Protein AF-A0A0V0UJ24-F1 (afdb_monomer_lite)

Secondary structure (DSSP, 8-state):
-HHHHHHHHHHHHHHHSEE-HHHH-TTTEEEEESSSSEEEEEEETTHHHH-TTS---SS--SHHHHHHHHHHHHSTT-EE--TTSGGGTTTGGG---TTSEEEEE-SEEEEEEEEEEEEEEEETTTTEEEEEEEEEEEEEEEETTTTEEEEEEEEEEEE----TT------EEE--GGGTT--HHHHHHHHHHT-S-EE-EEEEETT-S-EEE-S--EE--TTT-SEEEEEEEPEEPPEEEEEEEEEEPTT-SSEEEEEEEEEE---TTTSPPPPPP---SBPSSPPPP--

pLDDT: mean 77.34, std 15.71, range [33.59, 94.88]

Radius of gyration: 27.15 Å; chains: 1; bounding box: 58×48×97 Å

Structure (mmCIF, N/CA/C/O backbone):
data_AF-A0A0V0UJ24-F1
#
_entry.id   AF-A0A0V0UJ24-F1
#
loop_
_atom_site.group_PDB
_atom_site.id
_atom_site.type_symbol
_atom_site.label_atom_id
_atom_site.label_alt_id
_atom_site.label_comp_id
_atom_site.label_asym_id
_atom_site.label_entity_id
_atom_site.label_seq_id
_atom_site.pdbx_PDB_ins_code
_atom_site.Cartn_x
_atom_site.Cartn_y
_atom_site.Cartn_z
_atom_site.occupancy
_atom_site.B_iso_or_equiv
_atom_site.auth_seq_id
_atom_site.auth_comp_id
_atom_site.auth_asym_id
_atom_site.auth_atom_id
_atom_site.pdbx_PDB_model_num
ATOM 1 N N . LEU A 1 1 ? -21.539 -31.420 9.882 1.00 51.09 1 LEU A N 1
ATOM 2 C CA . LEU A 1 1 ? -22.168 -30.095 10.102 1.00 51.09 1 LEU A CA 1
ATOM 3 C C . LEU A 1 1 ? -21.564 -29.330 11.288 1.00 51.09 1 LEU A C 1
ATOM 5 O O . LEU A 1 1 ? -21.163 -28.194 11.083 1.00 51.09 1 LEU A O 1
ATOM 9 N N . LEU A 1 2 ? -21.431 -29.932 12.483 1.00 42.59 2 LEU A N 1
ATOM 10 C CA . LEU A 1 2 ? -20.877 -29.256 13.676 1.00 42.59 2 LEU A CA 1
ATOM 11 C C . LEU A 1 2 ? -19.454 -28.691 13.492 1.00 42.59 2 LEU A C 1
ATOM 13 O O . LEU A 1 2 ? -19.193 -27.564 13.894 1.00 42.59 2 LEU A O 1
ATOM 17 N N . ILE A 1 3 ? -18.552 -29.436 12.842 1.00 49.34 3 ILE A N 1
ATOM 18 C CA . ILE A 1 3 ? -17.162 -28.994 12.610 1.00 49.34 3 ILE A CA 1
ATOM 19 C C . ILE A 1 3 ? -17.113 -27.762 11.688 1.00 49.34 3 ILE A C 1
ATOM 21 O O . ILE A 1 3 ? -16.362 -26.828 11.942 1.00 49.34 3 ILE A O 1
ATOM 25 N N . PHE A 1 4 ? -17.973 -27.708 10.666 1.00 38.53 4 PHE A N 1
ATOM 26 C CA . PHE A 1 4 ? -18.075 -26.545 9.778 1.00 38.53 4 PHE A CA 1
ATOM 27 C C . PHE A 1 4 ? -18.613 -25.308 10.515 1.00 38.53 4 PHE A C 1
ATOM 29 O O . PHE A 1 4 ? -18.055 -24.226 10.366 1.00 38.53 4 PHE A O 1
ATOM 36 N N . LEU A 1 5 ? -19.640 -25.462 11.358 1.00 38.66 5 LEU A N 1
ATOM 37 C CA . LEU A 1 5 ? -20.187 -24.371 12.180 1.00 38.66 5 LEU A CA 1
ATOM 38 C C . LEU A 1 5 ? -19.167 -23.824 13.196 1.00 38.66 5 LEU A C 1
ATOM 40 O O . LEU A 1 5 ? -19.086 -22.611 13.387 1.00 38.66 5 LEU A O 1
ATOM 44 N N . LEU A 1 6 ? -18.351 -24.696 13.797 1.00 38.34 6 LEU A N 1
ATOM 45 C CA . LEU A 1 6 ? -17.261 -24.303 14.697 1.00 38.34 6 LEU A CA 1
ATOM 46 C C . LEU A 1 6 ? -16.172 -23.507 13.961 1.00 38.34 6 LEU A C 1
ATOM 48 O O . LEU A 1 6 ? -15.782 -22.439 14.429 1.00 38.34 6 LEU A O 1
ATOM 52 N N . CYS A 1 7 ? -15.735 -23.952 12.778 1.00 40.41 7 CYS A N 1
ATOM 53 C CA . CYS A 1 7 ? -14.748 -23.213 11.982 1.00 40.41 7 CYS A CA 1
ATOM 54 C C . CYS A 1 7 ? -15.261 -21.834 11.528 1.00 40.41 7 CYS A C 1
ATOM 56 O O . CYS A 1 7 ? -14.509 -20.861 11.580 1.00 40.41 7 CYS A O 1
ATOM 58 N N . PHE A 1 8 ? -16.538 -21.726 11.144 1.00 37.19 8 PHE A N 1
ATOM 59 C CA . PHE A 1 8 ? -17.148 -20.450 10.752 1.00 37.19 8 PHE A CA 1
ATOM 60 C C . PHE A 1 8 ? -17.238 -19.459 11.920 1.00 37.19 8 PHE A C 1
ATOM 62 O O . PHE A 1 8 ? -16.925 -18.282 11.739 1.00 37.19 8 PHE A O 1
ATOM 69 N N . ASN A 1 9 ? -17.620 -19.911 13.118 1.00 33.59 9 ASN A N 1
ATOM 70 C CA . ASN A 1 9 ? -17.701 -19.041 14.295 1.00 33.59 9 ASN A CA 1
ATOM 71 C C . ASN A 1 9 ? -16.319 -18.576 14.775 1.00 33.59 9 ASN A C 1
ATOM 73 O O . ASN A 1 9 ? -16.159 -17.399 15.093 1.00 33.59 9 ASN A O 1
ATOM 77 N N . VAL A 1 10 ? -15.303 -19.447 14.737 1.00 40.09 10 VAL A N 1
ATOM 78 C CA . VAL A 1 10 ? -13.917 -19.065 15.057 1.00 40.09 10 VAL A CA 1
ATOM 79 C C . VAL A 1 10 ? -13.378 -18.054 14.042 1.00 40.09 10 VAL A C 1
ATOM 81 O O . VAL A 1 10 ? -12.790 -17.054 14.443 1.00 40.09 10 VAL A O 1
ATOM 84 N N . GLN A 1 11 ? -13.634 -18.237 12.740 1.00 40.44 11 GLN A N 1
ATOM 85 C CA . GLN A 1 11 ? -13.237 -17.265 11.712 1.00 40.44 11 GLN A CA 1
ATOM 86 C C . GLN A 1 11 ? -13.952 -15.917 11.862 1.00 40.44 11 GLN A C 1
ATOM 88 O O . GLN A 1 11 ? -13.326 -14.876 11.666 1.00 40.44 11 GLN A O 1
ATOM 93 N N . LYS A 1 12 ? -15.235 -15.906 12.243 1.00 39.00 12 LYS A N 1
ATOM 94 C CA . LYS A 1 12 ? -15.995 -14.666 12.463 1.00 39.00 12 LYS A CA 1
ATOM 95 C C . LYS A 1 12 ? -15.511 -13.916 13.708 1.00 39.00 12 LYS A C 1
ATOM 97 O O . LYS A 1 12 ? -15.330 -12.702 13.641 1.00 39.00 12 LYS A O 1
ATOM 102 N N . ALA A 1 13 ? -15.219 -14.636 14.794 1.00 47.41 13 ALA A N 1
ATOM 103 C CA . ALA A 1 13 ? -14.639 -14.078 16.015 1.00 47.41 13 ALA A CA 1
ATOM 104 C C . ALA A 1 13 ? -13.223 -13.516 15.779 1.00 47.41 13 ALA A C 1
ATOM 106 O O . ALA A 1 13 ? -12.946 -12.383 16.170 1.00 47.41 13 ALA A O 1
ATOM 107 N N . LEU A 1 14 ? -12.363 -14.233 15.040 1.00 48.38 14 LEU A N 1
ATOM 108 C CA . LEU A 1 14 ? -11.042 -13.733 14.622 1.00 48.38 14 LEU A CA 1
ATOM 109 C C . LEU A 1 14 ? -11.147 -12.528 13.674 1.00 48.38 14 LEU A C 1
ATOM 111 O O . LEU A 1 14 ? -10.342 -11.605 13.742 1.00 48.38 14 LEU A O 1
ATOM 115 N N . SER A 1 15 ? -12.154 -12.495 12.797 1.00 52.56 15 SER A N 1
ATOM 116 C CA . SER A 1 15 ? -12.376 -11.346 11.913 1.00 52.56 15 SER A CA 1
ATOM 117 C C . SER A 1 15 ? -12.838 -10.090 12.664 1.00 52.56 15 SER A C 1
ATOM 119 O O . SER A 1 15 ? -12.695 -8.985 12.147 1.00 52.56 15 SER A O 1
ATOM 121 N N . ASN A 1 16 ? -13.331 -10.214 13.894 1.00 65.38 16 ASN A N 1
ATOM 122 C CA . ASN A 1 16 ? -13.716 -9.061 14.707 1.00 65.38 16 ASN A CA 1
ATOM 123 C C . ASN A 1 16 ? -12.616 -8.609 15.677 1.00 65.38 16 ASN A C 1
ATOM 125 O O . ASN A 1 16 ? -12.714 -7.506 16.209 1.00 65.38 16 ASN A O 1
ATOM 129 N N . SER A 1 17 ? -11.555 -9.396 15.882 1.00 82.69 17 SER A N 1
ATOM 130 C CA . SER A 1 17 ? -10.504 -9.069 16.856 1.00 82.69 17 SER A CA 1
ATOM 131 C C . SER A 1 17 ? -9.437 -8.105 16.336 1.00 82.69 17 SER A C 1
ATOM 133 O O . SER A 1 17 ? -8.669 -7.573 17.137 1.00 82.69 17 SER A O 1
ATOM 135 N N . THR A 1 18 ? -9.384 -7.848 15.025 1.00 90.00 18 THR A N 1
ATOM 136 C CA . THR A 1 18 ? -8.450 -6.880 14.427 1.00 90.00 18 THR A CA 1
ATOM 137 C C . THR A 1 18 ? -9.117 -5.935 13.420 1.00 90.00 18 THR A C 1
ATOM 139 O O . THR A 1 18 ? -10.265 -6.134 13.016 1.00 90.00 18 THR A O 1
ATOM 142 N N . SER A 1 19 ? -8.421 -4.885 13.012 1.00 91.69 19 SER A N 1
ATOM 143 C CA . SER A 1 19 ? -8.846 -3.924 11.994 1.00 91.69 19 SER A CA 1
ATOM 144 C C . SER A 1 19 ? -7.675 -3.512 11.106 1.00 91.69 19 SER A C 1
ATOM 146 O O . SER A 1 19 ? -6.498 -3.682 11.444 1.00 91.69 19 SER A O 1
ATOM 148 N N . CYS A 1 20 ? -8.012 -2.955 9.949 1.00 92.50 20 CYS A N 1
ATOM 149 C CA . CYS A 1 20 ? -7.088 -2.295 9.044 1.00 92.50 20 CYS A CA 1
ATOM 150 C C . CYS A 1 20 ? -7.315 -0.779 9.027 1.00 92.50 20 CYS A C 1
ATOM 152 O O . CYS A 1 20 ? -8.419 -0.319 9.318 1.00 92.50 20 CYS A O 1
ATOM 154 N N . PRO A 1 21 ? -6.320 0.020 8.595 1.00 93.81 21 PRO A N 1
ATOM 155 C CA . PRO A 1 21 ? -6.469 1.473 8.496 1.00 93.81 21 PRO A CA 1
ATOM 156 C C . PRO A 1 21 ? -7.700 1.933 7.699 1.00 93.81 21 PRO A C 1
ATOM 158 O O . PRO A 1 21 ? -8.358 2.898 8.084 1.00 93.81 21 PRO A O 1
ATOM 161 N N . ALA A 1 22 ? -8.045 1.217 6.623 1.00 90.50 22 ALA A N 1
ATOM 162 C CA . ALA A 1 22 ? -9.224 1.498 5.803 1.00 90.50 22 ALA A CA 1
ATOM 163 C C . ALA A 1 22 ? -10.564 1.203 6.508 1.00 90.50 22 ALA A C 1
ATOM 165 O O . ALA A 1 22 ? -11.571 1.794 6.134 1.00 90.50 22 ALA A O 1
ATOM 166 N N . ASP A 1 23 ? -10.589 0.343 7.534 1.00 89.19 23 ASP A N 1
ATOM 167 C CA . ASP A 1 23 ? -11.806 0.075 8.317 1.00 89.19 23 ASP A CA 1
ATOM 168 C C . ASP A 1 23 ? -12.131 1.230 9.276 1.00 89.19 23 ASP A C 1
ATOM 170 O O . ASP A 1 23 ? -13.290 1.432 9.634 1.00 89.19 23 ASP A O 1
ATOM 174 N N . THR A 1 24 ? -11.099 1.957 9.711 1.00 88.81 24 THR A N 1
ATOM 175 C CA . THR A 1 24 ? -11.197 3.039 10.703 1.00 88.81 24 THR A CA 1
ATOM 176 C C . THR A 1 24 ? -11.309 4.406 10.037 1.00 88.81 24 THR A C 1
ATOM 178 O O . THR A 1 24 ? -12.056 5.257 10.508 1.00 88.81 24 THR A O 1
ATOM 181 N N . TYR A 1 25 ? -10.626 4.604 8.906 1.00 89.38 25 TYR A N 1
ATOM 182 C CA . TYR A 1 25 ? -10.686 5.840 8.121 1.00 89.38 25 TYR A CA 1
ATOM 183 C C . TYR A 1 25 ? -10.996 5.545 6.644 1.00 89.38 25 TYR A C 1
ATOM 185 O O . TYR A 1 25 ? -10.131 5.745 5.781 1.00 89.38 25 TYR A O 1
ATOM 193 N N . PRO A 1 26 ? -12.220 5.080 6.331 1.00 85.94 26 PRO A N 1
ATOM 194 C CA . PRO A 1 26 ? -12.607 4.685 4.975 1.00 85.94 26 PRO A CA 1
ATOM 195 C C . PRO A 1 26 ? -12.592 5.846 3.975 1.00 85.94 26 PRO A C 1
ATOM 197 O O . PRO A 1 26 ? -12.441 5.611 2.779 1.00 85.94 26 PRO A O 1
ATOM 200 N N . ASP A 1 27 ? -12.694 7.093 4.441 1.00 85.00 27 ASP A N 1
ATOM 201 C CA . ASP A 1 27 ? -12.617 8.277 3.579 1.00 85.00 27 ASP A CA 1
ATOM 202 C C . ASP A 1 27 ? -11.174 8.603 3.170 1.00 85.00 27 ASP A C 1
ATOM 204 O O . ASP A 1 27 ? -10.931 9.021 2.035 1.00 85.00 27 ASP A O 1
ATOM 208 N N . ALA A 1 28 ? -10.208 8.361 4.064 1.00 86.19 28 ALA A N 1
ATOM 209 C CA . ALA A 1 28 ? -8.795 8.684 3.859 1.00 86.19 28 ALA A CA 1
ATOM 210 C C . ALA A 1 28 ? -8.015 7.562 3.160 1.00 86.19 28 ALA A C 1
ATOM 212 O O . ALA A 1 28 ? -7.090 7.830 2.390 1.00 86.19 28 ALA A O 1
ATOM 213 N N . TYR A 1 29 ? -8.385 6.308 3.423 1.00 90.81 29 TYR A N 1
ATOM 214 C CA . TYR A 1 29 ? -7.693 5.134 2.908 1.00 90.81 29 TYR A CA 1
ATOM 215 C C . TYR A 1 29 ? -8.638 4.214 2.141 1.00 90.81 29 TYR A C 1
ATOM 217 O O . TYR A 1 29 ? -9.827 4.118 2.436 1.00 90.81 29 TYR A O 1
ATOM 225 N N . ARG A 1 30 ? -8.090 3.488 1.165 1.00 90.19 30 ARG A N 1
ATOM 226 C CA . ARG A 1 30 ? -8.759 2.332 0.547 1.00 90.19 30 ARG A CA 1
ATOM 227 C C . ARG A 1 30 ? -7.985 1.059 0.876 1.00 90.19 30 ARG A C 1
ATOM 229 O O . ARG A 1 30 ? -6.842 1.118 1.322 1.00 90.19 30 ARG A O 1
ATOM 236 N N . GLY A 1 31 ? -8.585 -0.097 0.616 1.00 88.19 31 GLY A N 1
ATOM 237 C CA . GLY A 1 31 ? -7.964 -1.403 0.844 1.00 88.19 31 GLY A CA 1
ATOM 238 C C . GLY A 1 31 ? -8.673 -2.174 1.948 1.00 88.19 31 GLY A C 1
ATOM 239 O O . GLY A 1 31 ? -9.894 -2.113 2.047 1.00 88.19 31 GLY A O 1
ATOM 240 N N . GLY A 1 32 ? -7.922 -2.927 2.743 1.00 87.12 32 GLY A N 1
ATOM 241 C CA . GLY A 1 32 ? -8.476 -3.765 3.803 1.00 87.12 32 GLY A CA 1
ATOM 242 C C . GLY A 1 32 ? -7.574 -4.944 4.140 1.00 87.12 32 GLY A C 1
ATOM 243 O O . GLY A 1 32 ? -6.380 -4.953 3.825 1.00 87.12 32 GLY A O 1
ATOM 244 N N . ARG A 1 33 ? -8.155 -5.984 4.739 1.00 86.25 33 ARG A N 1
ATOM 245 C CA . ARG A 1 33 ? -7.407 -7.188 5.115 1.00 86.25 33 ARG A CA 1
ATOM 246 C C . ARG A 1 33 ? -6.859 -7.944 3.916 1.00 86.25 33 ARG A C 1
ATOM 248 O O . ARG A 1 33 ? -7.538 -8.159 2.918 1.00 86.25 33 ARG A O 1
ATOM 255 N N . ARG A 1 34 ? -5.603 -8.351 4.037 1.00 81.31 34 ARG A N 1
ATOM 256 C CA . ARG A 1 34 ? -4.914 -9.270 3.130 1.00 81.31 34 ARG A CA 1
ATOM 257 C C . ARG A 1 34 ? -5.017 -10.704 3.646 1.00 81.31 34 ARG A C 1
ATOM 259 O O . ARG A 1 34 ? -5.261 -11.622 2.871 1.00 81.31 34 ARG A O 1
ATOM 266 N N . ASP A 1 35 ? -4.836 -10.861 4.950 1.00 82.44 35 ASP A N 1
ATOM 267 C CA . ASP A 1 35 ? -5.035 -12.087 5.714 1.00 82.44 35 ASP A CA 1
ATOM 268 C C . ASP A 1 35 ? -5.432 -11.712 7.155 1.00 82.44 35 ASP A C 1
ATOM 270 O O . ASP A 1 35 ? -5.799 -10.565 7.418 1.00 82.44 35 ASP A O 1
ATOM 274 N N . VAL A 1 36 ? -5.412 -12.677 8.079 1.00 80.31 36 VAL A N 1
ATOM 275 C CA . VAL A 1 36 ? -5.806 -12.463 9.484 1.00 80.31 36 VAL A CA 1
ATOM 276 C C . VAL A 1 36 ? -4.948 -11.391 10.167 1.00 80.31 36 VAL A C 1
ATOM 278 O O . VAL A 1 36 ? -5.468 -10.635 10.985 1.00 80.31 36 VAL A O 1
ATOM 281 N N . ASN A 1 37 ? -3.665 -11.304 9.804 1.00 87.62 37 ASN A N 1
ATOM 282 C CA . ASN A 1 37 ? -2.665 -10.500 10.503 1.00 87.62 37 ASN A CA 1
ATOM 283 C C . ASN A 1 37 ? -2.143 -9.321 9.679 1.00 87.62 37 ASN A C 1
ATOM 285 O O . ASN A 1 37 ? -1.412 -8.498 10.220 1.00 87.62 37 ASN A O 1
ATOM 289 N N . HIS A 1 38 ? -2.484 -9.226 8.392 1.00 89.38 38 HIS A N 1
ATOM 290 C CA . HIS A 1 38 ? -1.952 -8.194 7.505 1.00 89.38 38 HIS A CA 1
ATOM 291 C C . HIS A 1 38 ? -3.038 -7.440 6.745 1.00 89.38 38 HIS A C 1
ATOM 293 O O . HIS A 1 38 ? -4.067 -7.987 6.342 1.00 89.38 38 HIS A O 1
ATOM 299 N N . CYS A 1 39 ? -2.743 -6.178 6.463 1.00 90.94 39 CYS A N 1
ATOM 300 C CA . CYS A 1 39 ? -3.573 -5.238 5.729 1.00 90.94 39 CYS A CA 1
ATOM 301 C C . CYS A 1 39 ? -2.849 -4.751 4.475 1.00 90.94 39 CYS A C 1
ATOM 303 O O . CYS A 1 39 ? -1.630 -4.593 4.480 1.00 90.94 39 CYS A O 1
ATOM 305 N N . THR A 1 40 ? -3.608 -4.458 3.421 1.00 90.88 40 THR A N 1
ATOM 306 C CA . THR A 1 40 ? -3.149 -3.618 2.310 1.00 90.88 40 THR A CA 1
ATOM 307 C C . THR A 1 40 ? -3.899 -2.298 2.381 1.00 90.88 40 THR A C 1
ATOM 309 O O . THR A 1 40 ? -5.129 -2.289 2.400 1.00 90.88 40 THR A O 1
ATOM 312 N N . THR A 1 41 ? -3.165 -1.193 2.383 1.00 92.62 41 THR A N 1
ATOM 313 C CA . THR A 1 41 ? -3.708 0.160 2.492 1.00 92.62 41 THR A CA 1
ATOM 314 C C . THR A 1 41 ? -3.267 0.968 1.282 1.00 92.62 41 THR A C 1
ATOM 316 O O . THR A 1 41 ? -2.075 1.191 1.076 1.00 92.62 41 THR A O 1
ATOM 319 N N . PHE A 1 42 ? -4.223 1.417 0.477 1.00 93.00 42 PHE A N 1
ATOM 320 C CA . PHE A 1 42 ? -3.991 2.381 -0.587 1.00 93.00 42 PHE A CA 1
ATOM 321 C C . PHE A 1 42 ? -4.109 3.791 -0.015 1.00 93.00 42 PHE A C 1
ATOM 323 O O . PHE A 1 42 ? -5.151 4.187 0.513 1.00 93.00 42 PHE A O 1
ATOM 330 N N . VAL A 1 43 ? -3.016 4.533 -0.122 1.00 93.94 43 VAL A N 1
ATOM 331 C CA . VAL A 1 43 ? -2.848 5.887 0.395 1.00 93.94 43 VAL A CA 1
ATOM 332 C C . VAL A 1 43 ? -2.883 6.859 -0.768 1.00 93.94 43 VAL A C 1
ATOM 334 O O . VAL A 1 43 ? -2.237 6.609 -1.783 1.00 93.94 43 VAL A O 1
ATOM 337 N N . LEU A 1 44 ? -3.608 7.967 -0.630 1.00 92.94 44 LEU A N 1
ATOM 338 C CA . LEU A 1 44 ? -3.615 9.023 -1.640 1.00 92.94 44 LEU A CA 1
ATOM 339 C C . LEU A 1 44 ? -2.200 9.586 -1.831 1.00 92.94 44 LEU A C 1
ATOM 341 O O . LEU A 1 44 ? -1.574 10.047 -0.878 1.00 92.94 44 LEU A O 1
ATOM 345 N N . SER A 1 45 ? -1.700 9.624 -3.065 1.00 91.06 45 SER A N 1
ATOM 346 C CA . SER A 1 45 ? -0.341 10.098 -3.365 1.00 91.06 45 SER A CA 1
ATOM 347 C C . SER A 1 45 ? -0.124 11.562 -2.976 1.00 91.06 45 SER A C 1
ATOM 349 O O . SER A 1 45 ? 0.999 11.957 -2.667 1.00 91.06 45 SER A O 1
ATOM 351 N N . LYS A 1 46 ? -1.195 12.368 -2.919 1.00 87.50 46 LYS A N 1
ATOM 352 C CA . LYS A 1 46 ? -1.146 13.764 -2.453 1.00 87.50 46 LYS A CA 1
ATOM 353 C C . LYS A 1 46 ? -0.651 13.895 -1.006 1.00 87.50 46 LYS A C 1
ATOM 355 O O . LYS A 1 46 ? -0.085 14.929 -0.664 1.00 87.50 46 LYS A O 1
ATOM 360 N N . GLU A 1 47 ? -0.802 12.852 -0.185 1.00 87.62 47 GLU A N 1
ATOM 361 C CA . GLU A 1 47 ? -0.272 12.816 1.184 1.00 87.62 47 GLU A CA 1
ATOM 362 C C . GLU A 1 47 ? 1.259 12.924 1.198 1.00 87.62 47 GLU A C 1
ATOM 364 O O . GLU A 1 47 ? 1.829 13.487 2.121 1.00 87.62 47 GLU A O 1
ATOM 369 N N . LEU A 1 48 ? 1.953 12.500 0.135 1.00 85.12 48 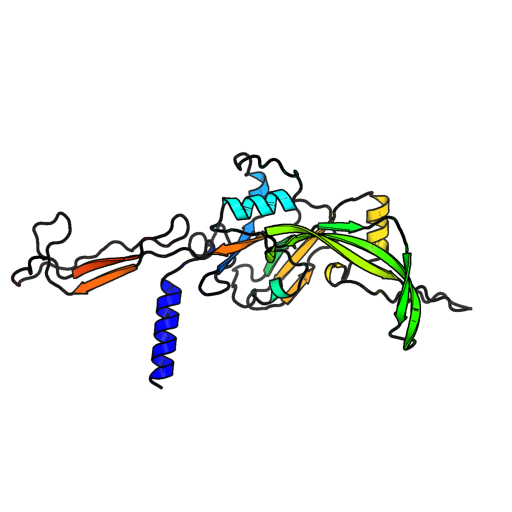LEU A N 1
ATOM 370 C CA . LEU A 1 48 ? 3.411 12.650 0.019 1.00 85.12 48 LEU A CA 1
ATOM 371 C C . LEU A 1 48 ? 3.864 14.115 -0.142 1.00 85.12 48 LEU A C 1
ATOM 373 O O . LEU A 1 48 ? 5.062 14.394 -0.106 1.00 85.12 48 LEU A O 1
ATOM 377 N N . LYS A 1 49 ? 2.934 15.061 -0.355 1.00 72.50 49 LYS A N 1
ATOM 378 C CA . LYS A 1 49 ? 3.219 16.507 -0.413 1.00 72.50 49 LYS A CA 1
ATOM 379 C C . LYS A 1 49 ? 3.132 17.178 0.955 1.00 72.50 49 LYS A C 1
ATOM 381 O O . LYS A 1 49 ? 3.808 18.177 1.191 1.00 72.50 49 LYS A O 1
ATOM 386 N N . THR A 1 50 ? 2.287 16.656 1.841 1.00 62.75 50 THR A N 1
ATOM 387 C CA . THR A 1 50 ? 2.008 17.226 3.168 1.00 62.75 50 THR A CA 1
ATOM 388 C C . THR A 1 50 ? 2.974 16.715 4.237 1.00 62.75 50 THR A C 1
ATOM 390 O O . THR A 1 50 ? 3.011 17.249 5.343 1.00 62.75 50 THR A O 1
ATOM 393 N N . THR A 1 51 ? 3.837 15.754 3.901 1.00 57.38 51 THR A N 1
ATOM 394 C CA . THR A 1 51 ? 4.841 15.135 4.782 1.00 57.38 51 THR A CA 1
ATOM 395 C C . THR A 1 51 ? 6.027 16.036 5.148 1.00 57.38 51 THR A C 1
ATOM 397 O O . THR A 1 51 ? 7.096 15.523 5.464 1.00 57.38 51 THR A O 1
ATOM 400 N N . LYS A 1 52 ? 5.854 17.368 5.186 1.00 50.59 52 LYS A N 1
ATOM 401 C CA . LYS A 1 52 ? 6.868 18.331 5.672 1.00 50.59 52 LYS A CA 1
ATOM 402 C C . LYS A 1 52 ? 7.392 18.018 7.087 1.00 50.59 52 LYS A C 1
ATOM 404 O O . LYS A 1 52 ? 8.462 18.494 7.433 1.00 50.59 52 LYS A O 1
ATOM 409 N N . ASN A 1 53 ? 6.664 17.209 7.864 1.00 48.94 53 ASN A N 1
ATOM 410 C CA . ASN A 1 53 ? 6.998 16.823 9.241 1.00 48.94 53 ASN A CA 1
ATOM 411 C C . ASN A 1 53 ? 7.328 15.325 9.408 1.00 48.94 53 ASN A C 1
ATOM 413 O O . ASN A 1 53 ? 7.360 14.836 10.536 1.00 48.94 53 ASN A O 1
ATOM 417 N N . MET A 1 54 ? 7.511 14.558 8.324 1.00 59.41 54 MET A N 1
ATOM 418 C CA . MET A 1 54 ? 8.087 13.216 8.470 1.00 59.41 54 MET A CA 1
ATOM 419 C C . MET A 1 54 ? 9.564 13.348 8.848 1.00 59.41 54 MET A C 1
ATOM 421 O O . MET A 1 54 ? 10.215 14.250 8.321 1.00 59.41 54 MET A O 1
ATOM 425 N N . PRO A 1 55 ? 10.100 12.485 9.736 1.00 53.56 55 PRO A N 1
ATOM 426 C CA . PRO A 1 55 ? 11.516 12.522 10.073 1.00 53.56 55 PRO A CA 1
ATOM 427 C C . PRO A 1 55 ? 12.337 12.520 8.784 1.00 53.56 55 PRO A C 1
ATOM 429 O O . PRO A 1 55 ? 12.126 11.652 7.933 1.00 53.56 55 PRO A O 1
ATOM 432 N N . GLU A 1 56 ? 13.241 13.488 8.626 1.00 49.41 56 GLU A N 1
ATOM 433 C CA . GLU A 1 56 ? 14.226 13.475 7.548 1.00 49.41 56 GLU A CA 1
ATOM 434 C C . GLU A 1 56 ? 15.105 12.236 7.738 1.00 49.41 56 GLU A C 1
ATOM 436 O O . GLU A 1 56 ? 16.109 12.241 8.451 1.00 49.41 56 GLU A O 1
ATOM 441 N N . THR A 1 57 ? 14.714 11.114 7.143 1.00 46.50 57 THR A N 1
ATOM 442 C CA . THR A 1 57 ? 15.616 9.979 7.028 1.00 46.50 57 THR A CA 1
ATOM 443 C C . THR A 1 57 ? 16.712 10.411 6.070 1.00 46.50 57 THR A C 1
ATOM 445 O O . THR A 1 57 ? 16.421 10.756 4.925 1.00 46.50 57 THR A O 1
ATOM 448 N N . LYS A 1 58 ? 17.967 10.393 6.523 1.00 41.22 58 LYS A N 1
ATOM 449 C CA . LYS A 1 58 ? 19.143 10.483 5.650 1.00 41.22 58 LYS A CA 1
ATOM 450 C C . LYS A 1 58 ? 19.044 9.376 4.586 1.00 41.22 58 LYS A C 1
ATOM 452 O O . LYS A 1 58 ? 19.427 8.242 4.851 1.00 41.22 58 LYS A O 1
ATOM 457 N N . GLY A 1 59 ? 18.467 9.683 3.427 1.00 43.62 59 GLY A N 1
ATOM 458 C CA . GLY A 1 59 ? 18.212 8.717 2.360 1.00 43.62 59 GLY A CA 1
ATOM 459 C C . GLY A 1 59 ? 17.267 9.268 1.293 1.00 43.62 59 GLY A C 1
ATOM 460 O O . GLY A 1 59 ? 16.125 9.592 1.595 1.00 43.62 59 GLY A O 1
ATOM 461 N N . ASP A 1 60 ? 17.804 9.387 0.077 1.00 52.50 60 ASP A N 1
ATOM 462 C CA . ASP A 1 60 ? 17.198 9.691 -1.225 1.00 52.50 60 ASP A CA 1
ATOM 463 C C . ASP A 1 60 ? 15.832 10.401 -1.268 1.00 52.50 60 ASP A C 1
ATOM 465 O O . ASP A 1 60 ? 14.773 9.827 -1.026 1.00 52.50 60 ASP A O 1
ATOM 469 N N . ASN A 1 61 ? 15.854 11.639 -1.778 1.00 63.53 61 ASN A N 1
ATOM 470 C CA . ASN A 1 61 ? 14.689 12.466 -2.129 1.00 63.53 61 ASN A CA 1
ATOM 471 C C . ASN A 1 61 ? 13.809 11.892 -3.268 1.00 63.53 61 ASN A C 1
ATOM 473 O O . ASN A 1 61 ? 12.963 12.611 -3.814 1.00 63.53 61 ASN A O 1
ATOM 477 N N . THR A 1 62 ? 13.998 10.625 -3.644 1.00 81.81 62 THR A N 1
ATOM 478 C CA . THR A 1 62 ? 13.238 9.942 -4.696 1.00 81.81 62 THR A CA 1
ATOM 479 C C . THR A 1 62 ? 11.789 9.718 -4.270 1.00 81.81 62 THR A C 1
ATOM 481 O O . THR A 1 62 ? 11.447 9.701 -3.082 1.00 81.81 62 THR A O 1
ATOM 484 N N . LEU A 1 63 ? 10.901 9.557 -5.253 1.00 86.56 63 LEU A N 1
ATOM 485 C CA . LEU A 1 63 ? 9.493 9.277 -4.983 1.00 86.56 63 LEU A CA 1
ATOM 486 C C . LEU A 1 63 ? 9.342 7.939 -4.247 1.00 86.56 63 LEU A C 1
ATOM 488 O O . LEU A 1 63 ? 8.612 7.867 -3.257 1.00 86.56 63 LEU A O 1
ATOM 492 N N . LEU A 1 64 ? 10.083 6.913 -4.679 1.00 88.88 64 LEU A N 1
ATOM 493 C CA . LEU A 1 64 ? 10.102 5.610 -4.025 1.00 88.88 64 LEU A CA 1
ATOM 494 C C . LEU A 1 64 ? 10.527 5.702 -2.553 1.00 88.88 64 LEU A C 1
ATOM 496 O O . LEU A 1 64 ? 9.854 5.130 -1.696 1.00 88.88 64 LEU A O 1
ATOM 500 N N . GLY A 1 65 ? 11.588 6.455 -2.242 1.00 88.31 65 GLY A N 1
ATOM 501 C CA . GLY A 1 65 ? 12.048 6.666 -0.866 1.00 88.31 65 GLY A CA 1
ATOM 502 C C . GLY A 1 65 ? 10.967 7.292 0.018 1.00 88.31 65 GLY A C 1
ATOM 503 O O . GLY A 1 65 ? 10.659 6.776 1.095 1.00 88.31 65 GLY A O 1
ATOM 504 N N . LYS A 1 66 ? 10.296 8.339 -0.479 1.00 88.81 66 LYS A N 1
ATOM 505 C CA . LYS A 1 66 ? 9.173 8.989 0.224 1.00 88.81 66 LYS A CA 1
ATOM 506 C C . LYS A 1 66 ? 8.023 8.023 0.499 1.00 88.81 66 LYS A C 1
ATOM 508 O O . LYS A 1 66 ? 7.493 8.004 1.606 1.00 88.81 66 LYS A O 1
ATOM 513 N N . MET A 1 67 ? 7.661 7.199 -0.482 1.00 92.00 67 MET A N 1
ATOM 514 C CA . MET A 1 67 ? 6.610 6.190 -0.333 1.00 92.00 67 MET A CA 1
ATOM 515 C C . MET A 1 67 ? 6.974 5.123 0.712 1.00 92.00 67 MET A C 1
ATOM 517 O O . MET A 1 67 ? 6.140 4.776 1.548 1.00 92.00 67 MET A O 1
ATOM 521 N N . VAL A 1 68 ? 8.222 4.637 0.709 1.00 92.25 68 VAL A N 1
ATOM 522 C CA . VAL A 1 68 ? 8.731 3.680 1.709 1.00 92.25 68 VAL A CA 1
ATOM 523 C C . VAL A 1 68 ? 8.651 4.267 3.115 1.00 92.25 68 VAL A C 1
ATOM 525 O O . VAL A 1 68 ? 8.091 3.639 4.015 1.00 92.25 68 VAL A O 1
ATOM 528 N N . ASN A 1 69 ? 9.162 5.484 3.295 1.00 90.50 69 ASN A N 1
ATOM 529 C CA . ASN A 1 69 ? 9.153 6.164 4.587 1.00 90.50 69 ASN A CA 1
ATOM 530 C C . ASN A 1 69 ? 7.735 6.426 5.086 1.00 90.50 69 ASN A C 1
ATOM 532 O O . ASN A 1 69 ? 7.460 6.246 6.273 1.00 90.50 69 ASN A O 1
ATOM 536 N N . PHE A 1 70 ? 6.821 6.781 4.178 1.00 92.31 70 PHE A N 1
ATOM 537 C CA . PHE A 1 70 ? 5.426 6.970 4.535 1.00 92.31 70 PHE A CA 1
ATOM 538 C C . PHE A 1 70 ? 4.831 5.703 5.138 1.00 92.31 70 PHE A C 1
ATOM 540 O O . PHE A 1 70 ? 4.271 5.755 6.234 1.00 92.31 70 PHE A O 1
ATOM 547 N N . CYS A 1 71 ? 4.985 4.565 4.452 1.00 93.69 71 CYS A N 1
ATOM 548 C CA . CYS A 1 71 ? 4.452 3.299 4.938 1.00 93.69 71 CYS A CA 1
ATOM 549 C C . CYS A 1 71 ? 5.043 2.938 6.309 1.00 93.69 71 CYS A C 1
ATOM 551 O O . CYS A 1 71 ? 4.286 2.601 7.216 1.00 93.69 71 CYS A O 1
ATOM 553 N N . LYS A 1 72 ? 6.368 3.072 6.473 1.00 92.88 72 LYS A N 1
ATOM 554 C CA . LYS A 1 72 ? 7.080 2.744 7.720 1.00 92.88 72 LYS A CA 1
ATOM 555 C C . LYS A 1 72 ? 6.634 3.587 8.913 1.00 92.88 72 LYS A C 1
ATOM 557 O O . LYS A 1 72 ? 6.563 3.079 10.024 1.00 92.88 72 LYS A O 1
ATOM 562 N N . TYR A 1 73 ? 6.358 4.870 8.694 1.00 90.56 73 TYR A N 1
ATOM 563 C CA . TYR A 1 73 ? 6.041 5.796 9.780 1.00 90.56 73 TYR A CA 1
ATOM 564 C C . TYR A 1 73 ? 4.548 5.836 10.121 1.00 90.56 73 TYR A C 1
ATOM 566 O O . TYR A 1 73 ? 4.183 6.081 11.268 1.00 90.56 73 TYR A O 1
ATOM 574 N N . LYS A 1 74 ? 3.666 5.629 9.135 1.00 92.25 74 LYS A N 1
ATOM 575 C CA . LYS A 1 74 ? 2.213 5.714 9.343 1.00 92.25 74 LYS A CA 1
ATOM 576 C C . LYS A 1 74 ? 1.571 4.394 9.734 1.00 92.25 74 LYS A C 1
ATOM 578 O O . LYS A 1 74 ? 0.502 4.425 10.336 1.00 92.25 74 LYS A O 1
ATOM 583 N N . PHE A 1 75 ? 2.198 3.260 9.430 1.00 94.62 75 PHE A N 1
ATOM 584 C CA . PHE A 1 75 ? 1.597 1.953 9.668 1.00 94.62 75 PHE A CA 1
ATOM 585 C C . PHE A 1 75 ? 2.512 1.012 10.460 1.00 94.62 75 PHE A C 1
ATOM 587 O O . PHE A 1 75 ? 3.733 1.030 10.321 1.00 94.62 75 PHE A O 1
ATOM 594 N N . LYS A 1 76 ? 1.896 0.154 11.278 1.00 94.31 76 LYS A N 1
ATOM 595 C CA . LYS A 1 76 ? 2.541 -0.850 12.129 1.00 94.31 76 LYS A CA 1
ATOM 596 C C . LYS A 1 76 ? 3.260 -1.860 11.245 1.00 94.31 76 LYS A C 1
ATOM 598 O O . LYS A 1 76 ? 2.620 -2.533 10.435 1.00 94.31 76 LYS A O 1
ATOM 603 N N . ASN A 1 77 ? 4.584 -1.921 11.378 1.00 94.12 77 ASN A N 1
ATOM 604 C CA . ASN A 1 77 ? 5.462 -2.713 10.511 1.00 94.12 77 ASN A CA 1
ATOM 605 C C . ASN A 1 77 ? 5.180 -2.466 9.016 1.00 94.12 77 ASN A C 1
ATOM 607 O O . ASN A 1 77 ? 5.184 -3.380 8.194 1.00 94.12 77 ASN A O 1
ATOM 611 N N . GLY A 1 78 ? 4.883 -1.206 8.678 1.00 94.12 78 GLY A N 1
ATOM 612 C CA . GLY A 1 78 ? 4.464 -0.807 7.347 1.00 94.12 78 GLY A CA 1
ATOM 613 C C . GLY A 1 78 ? 5.577 -0.930 6.308 1.00 94.12 78 GLY A C 1
ATOM 614 O O . GLY A 1 78 ? 6.683 -0.426 6.484 1.00 94.12 78 GLY A O 1
ATOM 615 N N . GLN A 1 79 ? 5.259 -1.549 5.178 1.00 94.00 79 GLN A N 1
ATOM 616 C CA . GLN A 1 79 ? 6.153 -1.764 4.047 1.00 94.00 79 GLN A CA 1
ATOM 617 C C . GLN A 1 79 ? 5.505 -1.280 2.753 1.00 94.00 79 GLN A C 1
ATOM 619 O O . GLN A 1 79 ? 4.301 -1.435 2.554 1.00 94.00 79 GLN A O 1
ATOM 624 N N . LEU A 1 80 ? 6.301 -0.740 1.831 1.00 93.69 80 LEU A N 1
ATOM 625 C CA . LEU A 1 80 ? 5.802 -0.403 0.500 1.00 93.69 80 LEU A CA 1
ATOM 626 C C . LEU A 1 80 ? 5.494 -1.677 -0.304 1.00 93.69 80 LEU A C 1
ATOM 628 O O . LEU A 1 80 ? 6.279 -2.629 -0.305 1.00 93.69 80 LEU A O 1
ATOM 632 N N . LEU A 1 81 ? 4.371 -1.688 -1.023 1.00 91.25 81 LEU A N 1
ATOM 633 C CA . LEU A 1 81 ? 4.034 -2.753 -1.962 1.00 91.25 81 LEU A CA 1
ATOM 634 C C . LEU A 1 81 ? 4.492 -2.384 -3.377 1.00 91.25 81 LEU A C 1
ATOM 636 O O . LEU A 1 81 ? 3.955 -1.467 -3.999 1.00 91.25 81 LEU A O 1
ATOM 640 N N . SER A 1 82 ? 5.470 -3.133 -3.882 1.00 89.94 82 SER A N 1
ATOM 641 C CA . SER A 1 82 ? 5.998 -2.987 -5.241 1.00 89.94 82 SER A CA 1
ATOM 642 C C . SER A 1 82 ? 5.408 -4.045 -6.171 1.00 89.94 82 SER A C 1
ATOM 644 O O . SER A 1 82 ? 5.432 -5.237 -5.863 1.00 89.94 82 SER A O 1
ATOM 646 N N . TYR A 1 83 ? 4.949 -3.624 -7.343 1.00 85.31 83 TYR A N 1
ATOM 647 C CA . TYR A 1 83 ? 4.275 -4.454 -8.342 1.00 85.31 83 TYR A CA 1
ATOM 648 C C . TYR A 1 83 ? 5.198 -4.842 -9.497 1.00 85.31 83 TYR A C 1
ATOM 650 O O . TYR A 1 83 ? 4.877 -4.672 -10.672 1.00 85.31 83 TYR A O 1
ATOM 658 N N . LEU A 1 84 ? 6.373 -5.358 -9.140 1.00 78.75 84 LEU A N 1
ATOM 659 C CA . LEU A 1 84 ? 7.311 -5.934 -10.102 1.00 78.75 84 LEU A CA 1
ATOM 660 C C . LEU A 1 84 ? 7.115 -7.449 -10.269 1.00 78.75 84 LEU A C 1
ATOM 662 O O . LEU A 1 84 ? 7.380 -7.984 -11.340 1.00 78.75 84 LEU A O 1
ATOM 666 N N . LYS A 1 85 ? 6.646 -8.133 -9.217 1.00 67.62 85 LYS A N 1
ATOM 667 C CA . LYS A 1 85 ? 6.370 -9.576 -9.202 1.00 67.62 85 LYS A CA 1
ATOM 668 C C . LYS A 1 85 ? 4.883 -9.840 -9.005 1.00 67.62 85 LYS A C 1
ATOM 670 O O . LYS A 1 85 ? 4.208 -9.095 -8.291 1.00 67.62 85 LYS A O 1
ATOM 675 N N . GLU A 1 86 ? 4.400 -10.933 -9.591 1.00 57.09 86 GLU A N 1
ATOM 676 C CA . GLU A 1 86 ? 2.971 -11.256 -9.630 1.00 57.09 86 GLU A CA 1
ATOM 677 C C . GLU A 1 86 ? 2.335 -11.478 -8.245 1.00 57.09 86 GLU A C 1
ATOM 679 O O . GLU A 1 86 ? 1.132 -11.299 -8.056 1.00 57.09 86 GLU A O 1
ATOM 684 N N . ASP A 1 87 ? 3.142 -11.799 -7.234 1.00 63.69 87 ASP A N 1
ATOM 685 C CA . ASP A 1 87 ? 2.676 -12.076 -5.872 1.00 63.69 87 ASP A CA 1
ATOM 686 C C . ASP A 1 87 ? 2.002 -10.865 -5.206 1.00 63.69 87 ASP A C 1
ATOM 688 O O . ASP A 1 87 ? 1.217 -11.019 -4.272 1.00 63.69 87 ASP A O 1
ATOM 692 N N . ALA A 1 88 ? 2.270 -9.643 -5.671 1.00 64.69 88 ALA A N 1
ATOM 693 C CA . ALA A 1 88 ? 1.580 -8.456 -5.172 1.00 64.69 88 ALA A CA 1
ATOM 694 C C . ALA A 1 88 ? 0.094 -8.423 -5.590 1.00 64.69 88 ALA A C 1
ATOM 696 O O . ALA A 1 88 ? -0.726 -7.864 -4.865 1.00 64.69 88 ALA A O 1
ATOM 697 N N . ILE A 1 89 ? -0.254 -9.083 -6.702 1.00 66.69 89 ILE A N 1
ATOM 698 C CA . ILE A 1 89 ? -1.537 -8.958 -7.407 1.00 66.69 89 ILE A CA 1
ATOM 699 C C . ILE A 1 89 ? -2.634 -9.847 -6.811 1.00 66.69 89 ILE A C 1
ATOM 701 O O . ILE A 1 89 ? -3.799 -9.457 -6.774 1.00 66.69 89 ILE A O 1
ATOM 705 N N . ARG A 1 90 ? -2.273 -11.041 -6.313 1.00 67.88 90 ARG A N 1
ATOM 706 C CA . ARG A 1 90 ? -3.219 -12.102 -5.883 1.00 67.88 90 ARG A CA 1
ATOM 707 C C . ARG A 1 90 ? -4.174 -11.709 -4.746 1.00 67.88 90 ARG A C 1
ATOM 709 O O . ARG A 1 90 ? -5.009 -12.506 -4.332 1.00 67.88 90 ARG A O 1
ATOM 716 N N . TYR A 1 91 ? -4.015 -10.512 -4.202 1.00 66.00 91 TYR A N 1
ATOM 717 C CA . TYR A 1 91 ? -4.645 -10.075 -2.967 1.00 66.00 91 TYR A CA 1
ATOM 718 C C . TYR A 1 91 ? -5.670 -8.964 -3.189 1.00 66.00 91 TYR A C 1
ATOM 720 O O . TYR A 1 91 ? -6.263 -8.495 -2.224 1.00 66.00 91 TYR A O 1
ATOM 728 N N . HIS A 1 92 ? -5.903 -8.549 -4.439 1.00 72.75 92 HIS A N 1
ATOM 729 C CA . HIS A 1 92 ? -6.828 -7.459 -4.748 1.00 72.75 92 HIS A CA 1
ATOM 730 C C . HIS A 1 92 ? -8.295 -7.875 -4.852 1.00 72.75 92 HIS A C 1
ATOM 732 O O . HIS A 1 92 ? -9.163 -7.035 -4.615 1.00 72.75 92 HIS A O 1
ATOM 738 N N . GLN A 1 93 ? -8.589 -9.156 -5.100 1.00 69.06 93 GLN A N 1
ATOM 739 C CA . GLN A 1 93 ? -9.961 -9.664 -5.240 1.00 69.06 93 GLN A CA 1
ATOM 740 C C . GLN A 1 93 ? -10.868 -9.428 -4.025 1.00 69.06 93 GLN A C 1
ATOM 742 O O . GLN A 1 93 ? -12.085 -9.497 -4.156 1.00 69.06 93 GLN A O 1
ATOM 747 N N . TYR A 1 94 ? -10.306 -9.168 -2.845 1.00 68.88 94 TYR A N 1
ATOM 748 C CA . TYR A 1 94 ? -11.083 -8.985 -1.617 1.00 68.88 94 TYR A CA 1
ATOM 749 C C . TYR A 1 94 ? -11.413 -7.521 -1.313 1.00 68.88 94 TYR A C 1
ATOM 751 O O . TYR A 1 94 ? -12.147 -7.245 -0.364 1.00 68.88 94 TYR A O 1
ATOM 759 N N . TYR A 1 95 ? -10.896 -6.577 -2.103 1.00 74.06 95 TYR A N 1
ATOM 760 C CA . TYR A 1 95 ? -11.112 -5.154 -1.872 1.00 74.06 95 TYR A CA 1
ATOM 761 C C . TYR A 1 95 ? -12.280 -4.628 -2.699 1.00 74.06 95 TYR A C 1
ATOM 763 O O . TYR A 1 95 ? -12.334 -4.803 -3.919 1.00 74.06 95 TYR A O 1
ATOM 771 N N . LYS A 1 96 ? -13.189 -3.928 -2.012 1.00 70.12 96 LYS A N 1
ATOM 772 C CA . LYS A 1 96 ? -14.275 -3.160 -2.617 1.00 70.12 96 LYS A CA 1
ATOM 773 C C . LYS A 1 96 ? -14.022 -1.678 -2.416 1.00 70.12 96 LYS A C 1
ATOM 775 O O . LYS A 1 96 ? -13.850 -1.230 -1.289 1.00 70.12 96 LYS A O 1
ATOM 780 N N . TYR A 1 97 ? -14.028 -0.931 -3.510 1.00 76.06 97 TYR A N 1
ATOM 781 C CA . TYR A 1 97 ? -13.915 0.526 -3.505 1.00 76.06 97 TYR A CA 1
ATOM 782 C C . TYR A 1 97 ? -15.172 1.151 -4.122 1.00 76.06 97 TYR A C 1
ATOM 784 O O . TYR A 1 97 ? -15.683 0.604 -5.110 1.00 76.06 97 TYR A O 1
ATOM 792 N N . PRO A 1 98 ? -15.665 2.277 -3.568 1.00 76.31 98 PRO A N 1
ATOM 793 C CA . PRO A 1 98 ? -16.799 3.024 -4.119 1.00 76.31 98 PRO A CA 1
ATOM 794 C C . PRO A 1 98 ? -16.632 3.379 -5.599 1.00 76.31 98 PRO A C 1
ATOM 796 O O . PRO A 1 98 ? -17.580 3.304 -6.378 1.00 76.31 98 PRO A O 1
ATOM 799 N N . GLU A 1 99 ? -15.404 3.699 -6.000 1.00 80.81 99 GLU A N 1
ATOM 800 C CA . GLU A 1 99 ? -15.035 4.145 -7.341 1.00 80.81 99 GLU A CA 1
ATOM 801 C C . GLU A 1 99 ? -15.047 3.004 -8.378 1.00 80.81 99 GLU A C 1
ATOM 803 O O . GLU A 1 99 ? -14.883 3.254 -9.569 1.00 80.81 99 GLU A O 1
ATOM 808 N N . LYS A 1 100 ? -15.245 1.742 -7.948 1.00 83.94 100 LYS A N 1
ATOM 809 C CA . LYS A 1 100 ? -15.139 0.485 -8.731 1.00 83.94 100 LYS A CA 1
ATOM 810 C C . LYS A 1 100 ? -13.765 0.208 -9.348 1.00 83.94 100 LYS A C 1
ATOM 812 O O . LYS A 1 100 ? -13.463 -0.947 -9.652 1.00 83.94 100 LYS A O 1
ATOM 817 N N . GLU A 1 101 ? -12.937 1.235 -9.479 1.00 87.38 101 GLU A N 1
ATOM 818 C CA . GLU A 1 101 ? -11.593 1.222 -10.026 1.00 87.38 101 GLU A CA 1
ATOM 819 C C . GLU A 1 101 ? -10.733 2.320 -9.392 1.00 87.38 101 GLU A C 1
ATOM 821 O O . GLU A 1 101 ? -11.222 3.420 -9.157 1.00 87.38 101 GLU A O 1
ATOM 826 N N . ILE A 1 102 ? -9.450 2.035 -9.154 1.00 88.31 102 ILE A N 1
ATOM 827 C CA . ILE A 1 102 ? -8.479 3.017 -8.651 1.00 88.31 102 ILE A CA 1
ATOM 828 C C . ILE A 1 102 ? -7.181 3.000 -9.463 1.00 88.31 102 ILE A C 1
ATOM 830 O O . ILE A 1 102 ? -6.785 1.968 -10.021 1.00 88.31 102 ILE A O 1
ATOM 834 N N . ARG A 1 103 ? -6.483 4.145 -9.503 1.00 91.31 103 ARG A N 1
ATOM 835 C CA . ARG A 1 103 ? -5.162 4.281 -10.139 1.00 91.31 103 ARG A CA 1
ATOM 836 C C . ARG A 1 103 ? -4.039 4.290 -9.105 1.00 91.31 103 ARG A C 1
ATOM 838 O O . ARG A 1 103 ? -3.859 5.262 -8.379 1.00 91.31 103 ARG A O 1
ATOM 845 N N . VAL A 1 104 ? -3.224 3.241 -9.091 1.00 91.44 104 VAL A N 1
ATOM 846 C CA . VAL A 1 104 ? -2.205 3.002 -8.061 1.00 91.44 104 VAL A CA 1
ATOM 847 C C . VAL A 1 104 ? -0.801 3.039 -8.651 1.00 91.44 104 VAL A C 1
ATOM 849 O O . VAL A 1 104 ? -0.525 2.399 -9.659 1.00 91.44 104 VAL A O 1
ATOM 852 N N . HIS A 1 105 ? 0.116 3.756 -8.017 1.00 92.88 105 HIS A N 1
ATOM 853 C CA . HIS A 1 105 ? 1.535 3.734 -8.330 1.00 92.88 105 HIS A CA 1
ATOM 854 C C . HIS A 1 105 ? 2.091 2.314 -8.176 1.00 92.88 105 HIS A C 1
ATOM 856 O O . HIS A 1 105 ? 1.887 1.669 -7.148 1.00 92.88 105 HIS A O 1
ATOM 862 N N . SER A 1 106 ? 2.844 1.838 -9.168 1.00 90.06 106 SER A N 1
ATOM 863 C CA . SER A 1 106 ? 3.396 0.471 -9.177 1.00 90.06 106 SER A CA 1
ATOM 864 C C . SER A 1 106 ? 4.490 0.210 -8.126 1.00 90.06 106 SER A C 1
ATOM 866 O O . SER A 1 106 ? 4.998 -0.905 -8.029 1.00 90.06 106 SER A O 1
ATOM 868 N N . GLY A 1 107 ? 4.899 1.220 -7.354 1.00 90.75 107 GLY A N 1
ATOM 869 C CA . GLY A 1 107 ? 5.981 1.103 -6.362 1.00 90.75 107 GLY A CA 1
ATOM 870 C C . GLY A 1 107 ? 7.323 0.681 -6.975 1.00 90.75 107 GLY A C 1
ATOM 871 O O . GLY A 1 107 ? 8.172 0.127 -6.286 1.00 90.75 107 GLY A O 1
ATOM 872 N N . THR A 1 108 ? 7.480 0.893 -8.282 1.00 89.56 108 THR A N 1
ATOM 873 C CA . THR A 1 108 ? 8.655 0.518 -9.066 1.00 89.56 108 THR A CA 1
ATOM 874 C C . THR A 1 108 ? 9.043 1.704 -9.932 1.00 89.56 108 THR A C 1
ATOM 876 O O . THR A 1 108 ? 8.198 2.252 -10.643 1.00 89.56 108 THR A O 1
ATOM 879 N N . GLU A 1 109 ? 10.310 2.083 -9.866 1.00 88.62 109 GLU A N 1
ATOM 880 C CA . GLU A 1 109 ? 10.935 3.032 -10.779 1.00 88.62 109 GLU A CA 1
ATOM 881 C C . GLU A 1 109 ? 11.797 2.241 -11.762 1.00 88.62 109 GLU A C 1
ATOM 883 O O . GLU A 1 109 ? 12.452 1.272 -11.381 1.00 88.62 109 GLU A O 1
ATOM 888 N N . VAL A 1 110 ? 11.807 2.622 -13.031 1.00 82.62 110 VAL A N 1
ATOM 889 C CA . VAL A 1 110 ? 12.609 1.943 -14.054 1.00 82.62 110 VAL A CA 1
ATOM 890 C C . VAL A 1 110 ? 13.333 2.945 -14.918 1.00 82.62 110 VAL A C 1
ATOM 892 O O . VAL A 1 110 ? 12.773 3.968 -15.294 1.00 82.62 110 VAL A O 1
ATOM 895 N N . GLY A 1 111 ? 14.570 2.615 -15.254 1.00 77.69 111 GLY A N 1
ATOM 896 C CA . GLY A 1 111 ? 15.404 3.390 -16.160 1.00 77.69 111 GLY A CA 1
ATOM 897 C C . GLY A 1 111 ? 15.921 2.516 -17.294 1.00 77.69 111 GLY A C 1
ATOM 898 O O . GLY A 1 111 ? 16.208 1.327 -17.103 1.00 77.69 111 GLY A O 1
ATOM 899 N N . LYS A 1 112 ? 16.052 3.114 -18.477 1.00 70.56 112 LYS A N 1
ATOM 900 C CA . LYS A 1 112 ? 16.680 2.488 -19.642 1.00 70.56 112 LYS A CA 1
ATOM 901 C C . LYS A 1 112 ? 18.193 2.702 -19.624 1.00 70.56 112 LYS A C 1
ATOM 903 O O . LYS A 1 112 ? 18.662 3.833 -19.501 1.00 70.56 112 LYS A O 1
ATOM 908 N N . THR A 1 113 ? 18.985 1.639 -19.805 1.00 63.91 113 THR A N 1
ATOM 909 C CA . THR A 1 113 ? 20.426 1.828 -20.053 1.00 63.91 113 THR A CA 1
ATOM 910 C C . THR A 1 113 ? 20.674 2.248 -21.502 1.00 63.91 113 THR A C 1
ATOM 912 O O . THR A 1 113 ? 19.935 1.892 -22.420 1.00 63.91 113 THR A O 1
ATOM 915 N N . ARG A 1 114 ? 21.745 3.020 -21.719 1.00 63.12 114 ARG A N 1
ATOM 916 C CA . ARG A 1 114 ? 22.135 3.524 -23.047 1.00 63.12 114 ARG A CA 1
ATOM 917 C C . ARG A 1 114 ? 22.783 2.464 -23.943 1.00 63.12 114 ARG A C 1
ATOM 919 O O . ARG A 1 114 ? 23.069 2.762 -25.097 1.00 63.12 114 ARG A O 1
ATOM 926 N N . PHE A 1 115 ? 23.050 1.272 -23.416 1.00 66.50 115 PHE A N 1
ATOM 927 C CA . PHE A 1 115 ? 23.847 0.256 -24.089 1.00 66.50 115 PHE A CA 1
ATOM 928 C C . PHE A 1 115 ? 22.955 -0.848 -24.649 1.00 66.50 115 PHE A C 1
ATOM 930 O O . PHE A 1 115 ? 22.217 -1.509 -23.917 1.00 66.50 115 PHE A O 1
ATOM 937 N N . GLU A 1 116 ? 23.050 -1.032 -25.961 1.00 73.38 116 GLU A N 1
ATOM 938 C CA . GLU A 1 116 ? 22.516 -2.194 -26.656 1.00 73.38 116 GLU A CA 1
ATOM 939 C C . GLU A 1 116 ? 23.514 -3.350 -26.545 1.00 73.38 116 GLU A C 1
ATOM 941 O O . GLU A 1 116 ? 24.723 -3.175 -26.711 1.00 73.38 116 GLU A O 1
ATOM 946 N N . ILE A 1 117 ? 23.001 -4.540 -26.254 1.00 76.75 117 ILE A N 1
ATOM 947 C CA . ILE A 1 117 ? 23.765 -5.775 -26.149 1.00 76.75 117 ILE A CA 1
ATOM 948 C C . ILE A 1 117 ? 23.138 -6.787 -27.100 1.00 76.75 117 ILE A C 1
ATOM 950 O O . ILE A 1 117 ? 21.941 -7.060 -27.031 1.00 76.75 117 ILE A O 1
ATOM 954 N N . ASN A 1 118 ? 23.957 -7.391 -27.957 1.00 77.69 118 ASN A N 1
ATOM 955 C CA . ASN A 1 118 ? 23.519 -8.502 -28.792 1.00 77.69 118 ASN A CA 1
ATOM 956 C C . ASN A 1 118 ? 23.432 -9.782 -27.955 1.00 77.69 118 ASN A C 1
ATOM 958 O O . ASN A 1 118 ? 24.442 -10.278 -27.456 1.00 77.69 118 ASN A O 1
ATOM 962 N N . GLN A 1 119 ? 22.227 -10.332 -27.816 1.00 79.81 119 GLN A N 1
ATOM 963 C CA . GLN A 1 119 ? 21.965 -11.572 -27.080 1.00 79.81 119 GLN A CA 1
ATOM 964 C C . GLN A 1 119 ? 21.289 -12.592 -27.992 1.00 79.81 119 GLN A C 1
ATOM 966 O O . GLN A 1 119 ? 20.379 -12.270 -28.750 1.00 79.81 119 GLN A O 1
ATOM 971 N N . HIS A 1 120 ? 21.693 -13.854 -27.887 1.00 79.31 120 HIS A N 1
ATOM 972 C CA . HIS A 1 120 ? 21.025 -14.948 -28.584 1.00 79.31 120 HIS A CA 1
ATOM 973 C C . HIS A 1 120 ? 19.790 -15.387 -27.781 1.00 79.31 120 HIS A C 1
ATOM 975 O O . HIS A 1 120 ? 19.893 -15.755 -26.606 1.00 79.31 120 HIS A O 1
ATOM 981 N N . ARG A 1 121 ? 18.605 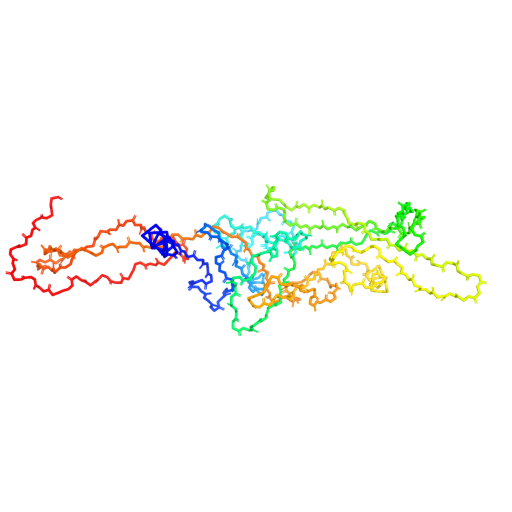-15.319 -28.398 1.00 78.25 121 ARG A N 1
ATOM 982 C CA . ARG A 1 121 ? 17.316 -15.658 -27.768 1.00 78.25 121 ARG A CA 1
ATOM 983 C C . ARG A 1 121 ? 16.459 -16.494 -28.715 1.00 78.25 121 ARG A C 1
ATOM 985 O O . ARG A 1 121 ? 16.617 -16.433 -29.934 1.00 78.25 121 ARG A O 1
ATOM 992 N N . TYR A 1 122 ? 15.566 -17.296 -28.139 1.00 77.69 122 TYR A N 1
ATOM 993 C CA . TYR A 1 122 ? 14.633 -18.115 -28.905 1.00 77.69 122 TYR A CA 1
ATOM 994 C C . TYR A 1 122 ? 13.611 -17.242 -29.635 1.00 77.69 122 TYR A C 1
ATOM 996 O O . TYR A 1 122 ? 12.957 -16.391 -29.033 1.00 77.69 122 TYR A O 1
ATOM 1004 N N . HIS A 1 123 ? 13.451 -17.493 -30.928 1.00 72.06 123 HIS A N 1
ATOM 1005 C CA . HIS A 1 123 ? 12.520 -16.791 -31.787 1.00 72.06 123 HIS A CA 1
ATOM 1006 C C . HIS A 1 123 ? 11.236 -17.602 -31.973 1.00 72.06 123 HIS A C 1
ATOM 1008 O O . HIS A 1 123 ? 11.245 -18.632 -32.643 1.00 72.06 123 HIS A O 1
ATOM 1014 N N . ALA A 1 124 ? 10.101 -17.103 -31.476 1.00 70.38 124 ALA A N 1
ATOM 1015 C CA . ALA A 1 124 ? 8.829 -17.833 -31.516 1.00 70.38 124 ALA A CA 1
ATOM 1016 C C . ALA A 1 124 ? 8.370 -18.219 -32.940 1.00 70.38 124 ALA A C 1
ATOM 1018 O O . ALA A 1 124 ? 7.944 -19.349 -33.160 1.00 70.38 124 ALA A O 1
ATOM 1019 N N . VAL A 1 125 ? 8.502 -17.316 -33.924 1.00 69.94 125 VAL A N 1
ATOM 1020 C CA . VAL A 1 125 ? 8.072 -17.587 -35.315 1.00 69.94 125 VAL A CA 1
ATOM 1021 C C . VAL A 1 125 ? 8.968 -18.611 -36.020 1.00 69.94 125 VAL A C 1
ATOM 1023 O O . VAL A 1 125 ? 8.465 -19.557 -36.613 1.00 69.94 125 VAL A O 1
ATOM 1026 N N . TRP A 1 126 ? 10.292 -18.431 -35.978 1.00 67.62 126 TRP A N 1
ATOM 1027 C CA . TRP A 1 126 ? 11.233 -19.286 -36.710 1.00 67.62 126 TRP A CA 1
ATOM 1028 C C . TRP A 1 126 ? 11.618 -20.542 -35.923 1.00 67.62 126 TRP A C 1
ATOM 1030 O O . TRP A 1 126 ? 12.254 -21.434 -36.470 1.00 67.62 126 TRP A O 1
ATOM 1040 N N . LYS A 1 127 ? 11.232 -20.614 -34.644 1.00 79.56 127 LYS A N 1
ATOM 1041 C CA . LYS A 1 127 ? 11.536 -21.705 -33.714 1.00 79.56 127 LYS A CA 1
ATOM 1042 C C . LYS A 1 127 ? 13.034 -22.017 -33.601 1.00 79.56 127 LYS A C 1
ATOM 1044 O O . LYS A 1 127 ? 13.408 -23.155 -33.334 1.00 79.56 127 LYS A O 1
ATOM 1049 N N . ILE A 1 128 ? 13.882 -21.003 -33.772 1.00 78.94 128 ILE A N 1
ATOM 1050 C CA . ILE A 1 128 ? 15.346 -21.095 -33.683 1.00 78.94 128 ILE A CA 1
ATOM 1051 C C . ILE A 1 128 ? 15.906 -20.003 -32.769 1.00 78.94 128 ILE A C 1
ATOM 1053 O O . ILE A 1 128 ? 15.223 -19.027 -32.463 1.00 78.94 128 ILE A O 1
ATOM 1057 N N . ILE A 1 129 ? 17.155 -20.158 -32.334 1.00 80.69 129 ILE A N 1
ATOM 1058 C CA . ILE A 1 129 ? 17.875 -19.131 -31.577 1.00 80.69 129 ILE A CA 1
ATOM 1059 C C . ILE A 1 129 ? 18.524 -18.159 -32.569 1.00 80.69 129 ILE A C 1
ATOM 1061 O O . ILE A 1 129 ? 19.338 -18.574 -33.391 1.00 80.69 129 ILE A O 1
ATOM 1065 N N . THR A 1 130 ? 18.184 -16.873 -32.480 1.00 74.44 130 THR A N 1
ATOM 1066 C CA . THR A 1 130 ? 18.758 -15.804 -33.319 1.00 74.44 130 THR A CA 1
ATOM 1067 C C . THR A 1 130 ? 19.302 -14.666 -32.460 1.00 74.44 130 THR A C 1
ATOM 1069 O O . THR A 1 130 ? 18.855 -14.489 -31.317 1.00 74.44 130 THR A O 1
ATOM 1072 N N . PRO A 1 131 ? 20.259 -13.874 -32.974 1.00 75.38 131 PRO A N 1
ATOM 1073 C CA . PRO A 1 131 ? 20.683 -12.653 -32.302 1.00 75.38 131 PRO A CA 1
ATOM 1074 C C . PRO A 1 131 ? 19.513 -11.665 -32.191 1.00 75.38 131 PRO A C 1
ATOM 1076 O O . PRO A 1 131 ? 18.736 -11.500 -33.129 1.00 75.38 131 PRO A O 1
ATOM 1079 N N . HIS A 1 132 ? 19.389 -11.037 -31.026 1.00 74.38 132 HIS A N 1
ATOM 1080 C CA . HIS A 1 132 ? 18.443 -9.972 -30.711 1.00 74.38 132 HIS A CA 1
ATOM 1081 C C . HIS A 1 132 ? 19.204 -8.771 -30.142 1.00 74.38 132 HIS A C 1
ATOM 1083 O O . HIS A 1 132 ? 20.139 -8.941 -29.354 1.00 74.38 132 HIS A O 1
ATOM 1089 N N . ALA A 1 133 ? 18.748 -7.572 -30.496 1.00 76.75 133 ALA A N 1
ATOM 1090 C CA . ALA A 1 133 ? 19.211 -6.310 -29.934 1.00 76.75 133 ALA A CA 1
ATOM 1091 C C . ALA A 1 133 ? 18.530 -6.087 -28.578 1.00 76.75 133 ALA A C 1
ATOM 1093 O O . ALA A 1 133 ? 17.327 -5.818 -28.523 1.00 76.75 133 ALA A O 1
ATOM 1094 N N . CYS A 1 134 ? 19.256 -6.247 -27.475 1.00 76.62 134 CYS A N 1
ATOM 1095 C CA . CYS A 1 134 ? 18.694 -6.164 -26.129 1.00 76.62 134 CYS A CA 1
ATOM 1096 C C . CYS A 1 134 ? 19.193 -4.939 -25.370 1.00 76.62 134 CYS A C 1
ATOM 1098 O O . CYS A 1 134 ? 20.381 -4.640 -25.338 1.00 76.62 134 CYS A O 1
ATOM 1100 N N . PHE A 1 135 ? 18.275 -4.269 -24.683 1.00 76.56 135 PHE A N 1
ATOM 1101 C CA . PHE A 1 135 ? 18.571 -3.201 -23.741 1.00 76.56 135 PHE A CA 1
ATOM 1102 C C . PHE A 1 135 ? 18.442 -3.748 -22.326 1.00 76.56 135 PHE A C 1
ATOM 1104 O O . PHE A 1 135 ? 17.415 -4.334 -21.964 1.00 76.56 135 PHE A O 1
ATOM 1111 N N . MET A 1 136 ? 19.470 -3.521 -21.514 1.00 77.75 136 MET A N 1
ATOM 1112 C CA . MET A 1 136 ? 19.388 -3.770 -20.081 1.00 77.75 136 MET A CA 1
ATOM 1113 C C . MET A 1 136 ? 18.642 -2.601 -19.452 1.00 77.75 136 MET A C 1
ATOM 1115 O O . MET A 1 136 ? 19.063 -1.460 -19.566 1.00 77.75 136 MET A O 1
ATOM 1119 N N . ASN A 1 137 ? 17.516 -2.841 -18.807 1.00 78.62 137 ASN A N 1
ATOM 1120 C CA . ASN A 1 137 ? 16.832 -1.823 -18.019 1.00 78.62 137 ASN A CA 1
ATOM 1121 C C . ASN A 1 137 ? 17.071 -2.120 -16.545 1.00 78.62 137 ASN A C 1
ATOM 1123 O O . ASN A 1 137 ? 17.322 -3.263 -16.164 1.00 78.62 137 ASN A O 1
ATOM 1127 N N . THR A 1 138 ? 17.010 -1.100 -15.710 1.00 83.44 138 THR A N 1
ATOM 1128 C CA . THR A 1 138 ? 17.100 -1.242 -14.257 1.00 83.44 138 THR A CA 1
ATOM 1129 C C . THR A 1 138 ? 15.730 -0.985 -13.668 1.00 83.44 138 THR A C 1
ATOM 1131 O O . THR A 1 138 ? 15.199 0.095 -13.893 1.00 83.44 138 THR A O 1
ATOM 1134 N N . ALA A 1 139 ? 15.181 -1.933 -12.912 1.00 87.69 139 ALA A N 1
ATOM 1135 C CA . ALA A 1 139 ? 14.044 -1.702 -12.027 1.00 87.69 139 ALA A CA 1
ATOM 1136 C C . ALA A 1 139 ? 14.531 -1.526 -10.598 1.00 87.69 139 ALA A C 1
ATOM 1138 O O . ALA A 1 139 ? 15.185 -2.412 -10.050 1.00 87.69 139 ALA A O 1
ATOM 1139 N N . ILE A 1 140 ? 14.153 -0.408 -10.001 1.00 89.44 140 ILE A N 1
ATOM 1140 C CA . ILE A 1 140 ? 14.370 -0.064 -8.607 1.00 89.44 140 ILE A CA 1
ATOM 1141 C C . ILE A 1 140 ? 13.019 -0.188 -7.907 1.00 89.44 140 ILE A C 1
ATOM 1143 O O . ILE A 1 140 ? 12.024 0.408 -8.317 1.00 89.44 140 ILE A O 1
ATOM 1147 N N . PHE A 1 141 ? 12.958 -1.002 -6.864 1.00 91.00 141 PHE A N 1
ATOM 1148 C CA . PHE A 1 141 ? 11.714 -1.317 -6.172 1.00 91.00 141 PHE A CA 1
ATOM 1149 C C . PHE A 1 141 ? 11.987 -1.613 -4.703 1.00 91.00 141 PHE A C 1
ATOM 1151 O O . PHE A 1 141 ? 13.101 -1.966 -4.316 1.00 91.00 141 PHE A O 1
ATOM 1158 N N . PHE A 1 142 ? 10.966 -1.506 -3.860 1.00 91.12 142 PHE A N 1
ATOM 1159 C CA . PHE A 1 142 ? 11.092 -1.947 -2.478 1.00 91.12 142 PHE A CA 1
ATOM 1160 C C . PHE A 1 142 ? 10.898 -3.463 -2.384 1.00 91.12 142 PHE A C 1
ATOM 1162 O O . PHE A 1 142 ? 9.824 -3.981 -2.710 1.00 91.12 142 PHE A O 1
ATOM 1169 N N . ASN A 1 143 ? 11.934 -4.176 -1.941 1.00 90.31 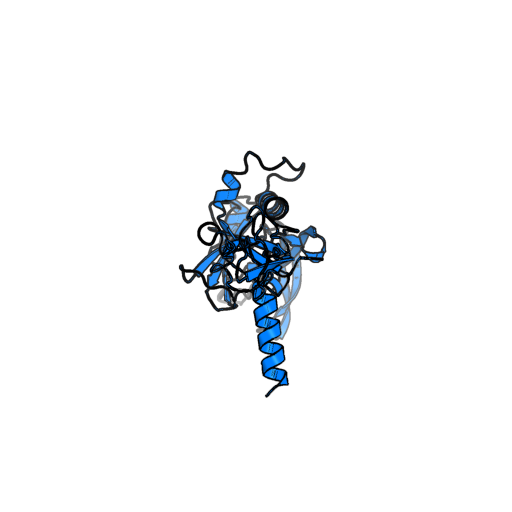143 ASN A N 1
ATOM 1170 C CA . ASN A 1 143 ? 11.883 -5.609 -1.695 1.00 90.31 143 ASN A CA 1
ATOM 1171 C C . ASN A 1 143 ? 11.482 -5.865 -0.241 1.00 90.31 143 ASN A C 1
ATOM 1173 O O . ASN A 1 143 ? 12.263 -5.657 0.688 1.00 90.31 143 ASN A O 1
ATOM 1177 N N . ARG A 1 144 ? 10.255 -6.358 -0.068 1.00 88.62 144 ARG A N 1
ATOM 1178 C CA . ARG A 1 144 ? 9.657 -6.640 1.241 1.00 88.62 144 ARG A CA 1
ATOM 1179 C C . ARG A 1 144 ? 10.381 -7.740 2.014 1.00 88.62 144 ARG A C 1
ATOM 1181 O O . ARG A 1 144 ? 10.462 -7.651 3.232 1.00 88.62 144 ARG A O 1
ATOM 1188 N N . SER A 1 145 ? 10.924 -8.746 1.325 1.00 87.19 145 SER A N 1
ATOM 1189 C CA . SER A 1 145 ? 11.635 -9.860 1.968 1.00 87.19 145 SER A CA 1
ATOM 1190 C C . SER A 1 145 ? 12.965 -9.425 2.576 1.00 87.19 145 SER A C 1
ATOM 1192 O O . SER A 1 145 ? 13.382 -9.979 3.585 1.00 87.19 145 SER A O 1
ATOM 1194 N N . SER A 1 146 ? 13.631 -8.435 1.976 1.00 88.44 146 SER A N 1
ATOM 1195 C CA . SER A 1 146 ? 14.897 -7.890 2.481 1.00 88.44 146 SER A CA 1
ATOM 1196 C C . SER A 1 146 ? 14.746 -6.556 3.219 1.00 88.44 146 SER A C 1
ATOM 1198 O O . SER A 1 146 ? 15.759 -5.989 3.619 1.00 88.44 146 SER A O 1
ATOM 1200 N N . ASP A 1 147 ? 13.521 -6.030 3.332 1.00 87.88 147 ASP A N 1
ATOM 1201 C CA . ASP A 1 147 ? 13.168 -4.703 3.867 1.00 87.88 147 ASP A CA 1
ATOM 1202 C C . ASP A 1 147 ? 14.011 -3.537 3.307 1.00 87.88 147 ASP A C 1
ATOM 1204 O O . ASP A 1 147 ? 14.362 -2.583 4.004 1.00 87.88 147 ASP A O 1
ATOM 1208 N N . LYS A 1 148 ? 14.387 -3.614 2.025 1.00 90.44 148 LYS A N 1
ATOM 1209 C CA . LYS A 1 148 ? 15.330 -2.676 1.393 1.00 90.44 148 LYS A CA 1
ATOM 1210 C C . LYS A 1 148 ? 14.910 -2.327 -0.024 1.00 90.44 148 LYS A C 1
ATOM 1212 O O . LYS A 1 148 ? 14.362 -3.164 -0.745 1.00 90.44 148 LYS A O 1
ATOM 1217 N N . ILE A 1 149 ? 15.241 -1.108 -0.446 1.00 89.44 149 ILE A N 1
ATOM 1218 C CA . ILE A 1 149 ? 15.225 -0.761 -1.868 1.00 89.44 149 ILE A CA 1
ATOM 1219 C C . ILE A 1 149 ? 16.253 -1.651 -2.566 1.00 89.44 149 ILE A C 1
ATOM 1221 O O . ILE A 1 149 ? 17.399 -1.760 -2.137 1.00 89.44 149 ILE A O 1
ATOM 1225 N N . SER A 1 150 ? 15.794 -2.351 -3.593 1.00 89.81 150 SER A N 1
ATOM 1226 C CA . SER A 1 150 ? 16.570 -3.297 -4.378 1.00 89.81 150 SER A CA 1
ATOM 1227 C C . SER A 1 150 ? 16.521 -2.893 -5.839 1.00 89.81 150 SER A C 1
ATOM 1229 O O . SER A 1 150 ? 15.538 -2.314 -6.304 1.00 89.81 150 SER A O 1
ATOM 1231 N N . THR A 1 151 ? 17.567 -3.268 -6.561 1.00 88.88 151 THR A N 1
ATOM 1232 C CA . THR A 1 151 ? 17.649 -3.080 -8.003 1.00 88.88 151 THR A CA 1
ATOM 1233 C C . THR A 1 151 ? 17.717 -4.444 -8.666 1.00 88.88 151 THR A C 1
ATOM 1235 O O . THR A 1 151 ? 18.456 -5.320 -8.221 1.00 88.88 151 THR A O 1
ATOM 1238 N N . THR A 1 152 ? 16.953 -4.630 -9.735 1.00 86.94 152 THR A N 1
ATOM 1239 C CA . THR A 1 152 ? 17.098 -5.775 -10.634 1.00 86.94 152 THR A CA 1
ATOM 1240 C C . THR A 1 152 ? 17.257 -5.292 -12.059 1.00 86.94 152 THR A C 1
ATOM 1242 O O . THR A 1 152 ? 16.759 -4.229 -12.435 1.00 86.94 152 THR A O 1
ATOM 1245 N N . HIS A 1 153 ? 17.927 -6.096 -12.870 1.00 84.38 153 HIS A N 1
ATOM 1246 C CA . HIS A 1 153 ? 17.990 -5.858 -14.299 1.00 84.38 153 HIS A CA 1
ATOM 1247 C C . HIS A 1 153 ? 16.815 -6.530 -15.003 1.00 84.38 153 HIS A C 1
ATOM 1249 O O . HIS A 1 153 ? 16.377 -7.614 -14.617 1.00 84.38 153 HIS A O 1
ATOM 1255 N N . MET A 1 154 ? 16.296 -5.861 -16.023 1.00 80.31 154 MET A N 1
ATOM 1256 C CA . MET A 1 154 ? 15.208 -6.331 -16.865 1.00 80.31 154 MET A CA 1
ATOM 1257 C C . MET A 1 154 ? 15.637 -6.192 -18.314 1.00 80.31 154 MET A C 1
ATOM 1259 O O . MET A 1 154 ? 15.851 -5.084 -18.810 1.00 80.31 154 MET A O 1
ATOM 1263 N N . GLU A 1 155 ? 15.747 -7.314 -19.003 1.00 75.38 155 GLU A N 1
ATOM 1264 C CA . GLU A 1 155 ? 16.027 -7.297 -20.429 1.00 75.38 155 GLU A CA 1
ATOM 1265 C C . GLU A 1 155 ? 14.786 -6.898 -21.221 1.00 75.38 155 GLU A C 1
ATOM 1267 O O . GLU A 1 155 ? 13.668 -7.350 -20.959 1.00 75.38 155 GLU A O 1
ATOM 1272 N N . ARG A 1 156 ? 15.009 -6.060 -22.228 1.00 75.31 156 ARG A N 1
ATOM 1273 C CA . ARG A 1 156 ? 14.044 -5.782 -23.285 1.00 75.31 156 ARG A CA 1
ATOM 1274 C C . ARG A 1 156 ? 14.735 -6.006 -24.618 1.00 75.31 156 ARG A C 1
ATOM 1276 O O . ARG A 1 156 ? 15.676 -5.285 -24.929 1.00 75.31 156 ARG A O 1
ATOM 1283 N N . CYS A 1 157 ? 14.263 -6.970 -25.398 1.00 74.12 157 CYS A N 1
ATOM 1284 C CA . CYS A 1 157 ? 14.919 -7.373 -26.640 1.00 74.12 157 CYS A CA 1
ATOM 1285 C C . CYS A 1 157 ? 14.057 -7.092 -27.864 1.00 74.12 157 CYS A C 1
ATOM 1287 O O . CYS A 1 157 ? 12.848 -7.327 -27.841 1.00 74.12 157 CYS A O 1
ATOM 1289 N N . LEU A 1 158 ? 14.700 -6.629 -28.932 1.00 70.69 158 LEU A N 1
ATOM 1290 C CA . LEU A 1 158 ? 14.121 -6.363 -30.239 1.00 70.69 158 LEU A CA 1
ATOM 1291 C C . LEU A 1 158 ? 14.675 -7.365 -31.254 1.00 70.69 158 LEU A C 1
ATOM 1293 O O . LEU A 1 158 ? 15.873 -7.656 -31.248 1.00 70.69 158 LEU A O 1
ATOM 1297 N N . ASN A 1 159 ? 13.820 -7.848 -32.155 1.00 63.56 159 ASN A N 1
ATOM 1298 C CA . ASN A 1 159 ? 14.275 -8.501 -33.377 1.00 63.56 159 ASN A CA 1
ATOM 1299 C C . ASN A 1 159 ? 13.986 -7.637 -34.614 1.00 63.56 159 ASN A C 1
ATOM 1301 O O . ASN A 1 159 ? 12.850 -7.204 -34.822 1.00 63.56 159 ASN A O 1
ATOM 1305 N N . HIS A 1 160 ? 14.999 -7.439 -35.460 1.00 57.50 160 HIS A N 1
ATOM 1306 C CA . HIS A 1 160 ? 14.870 -6.773 -36.754 1.00 57.50 160 HIS A CA 1
ATOM 1307 C C . HIS A 1 160 ? 14.703 -7.809 -37.871 1.00 57.50 160 HIS A C 1
ATOM 1309 O O . HIS A 1 160 ? 15.603 -8.596 -38.153 1.00 57.50 160 HIS A O 1
ATOM 1315 N N . LEU A 1 161 ? 13.553 -7.785 -38.549 1.00 52.09 161 LEU A N 1
ATOM 1316 C CA . LEU A 1 161 ? 13.303 -8.632 -39.713 1.00 52.09 161 LEU A CA 1
ATOM 1317 C C . LEU A 1 161 ? 13.959 -8.015 -40.963 1.00 52.09 161 LEU A C 1
ATOM 1319 O O . LEU A 1 161 ? 13.424 -7.075 -41.551 1.00 52.09 161 LEU A O 1
ATOM 1323 N N . TYR A 1 162 ? 15.111 -8.540 -41.384 1.00 45.56 162 TYR A N 1
ATOM 1324 C CA . TYR A 1 162 ? 15.718 -8.202 -42.676 1.00 45.56 162 TYR A CA 1
ATOM 1325 C C . TYR A 1 162 ? 15.191 -9.149 -43.764 1.00 45.56 162 TYR A C 1
ATOM 1327 O O . TYR A 1 162 ? 15.654 -10.277 -43.908 1.00 45.56 162 TYR A O 1
ATOM 1335 N N . GLY A 1 163 ? 14.191 -8.697 -44.526 1.00 40.94 163 GLY A N 1
ATOM 1336 C CA . GLY A 1 163 ? 13.662 -9.401 -45.698 1.00 40.94 163 GLY A CA 1
ATOM 1337 C C . GLY A 1 163 ? 14.019 -8.677 -46.998 1.00 40.94 163 GLY A C 1
ATOM 1338 O O . GLY A 1 163 ? 13.748 -7.486 -47.137 1.00 40.94 163 GLY A O 1
ATOM 1339 N N . HIS A 1 164 ? 14.573 -9.405 -47.971 1.00 38.59 164 HIS A N 1
ATOM 1340 C CA . HIS A 1 164 ? 15.232 -8.900 -49.187 1.00 38.59 164 HIS A CA 1
ATOM 1341 C C . HIS A 1 164 ? 14.417 -8.008 -50.148 1.00 38.59 164 HIS A C 1
ATOM 1343 O O . HIS A 1 164 ? 14.959 -7.631 -51.183 1.00 38.59 164 HIS A O 1
ATOM 1349 N N . ARG A 1 165 ? 13.150 -7.654 -49.881 1.00 38.22 165 ARG A N 1
ATOM 1350 C CA . ARG A 1 165 ? 12.359 -6.839 -50.831 1.00 38.22 165 ARG A CA 1
ATOM 1351 C C . ARG A 1 165 ? 11.209 -5.999 -50.273 1.00 38.22 165 ARG A C 1
ATOM 1353 O O . ARG A 1 165 ? 10.553 -5.338 -51.068 1.00 38.22 165 ARG A O 1
ATOM 1360 N N . LYS A 1 166 ? 10.962 -5.985 -48.960 1.00 37.28 166 LYS A N 1
ATOM 1361 C CA . LYS A 1 166 ? 10.019 -5.077 -48.276 1.00 37.28 166 LYS A CA 1
ATOM 1362 C C . LYS A 1 166 ? 10.217 -5.240 -46.768 1.00 37.28 166 LYS A C 1
ATOM 1364 O O . LYS A 1 166 ? 10.054 -6.338 -46.243 1.00 37.28 166 LYS A O 1
ATOM 1369 N N . THR A 1 167 ? 10.577 -4.160 -46.085 1.00 36.62 167 THR A N 1
ATOM 1370 C CA . THR A 1 167 ? 10.675 -4.062 -44.623 1.00 36.62 167 THR A CA 1
ATOM 1371 C C . THR A 1 167 ? 9.282 -4.161 -44.002 1.00 36.62 167 THR A C 1
ATOM 1373 O O . THR A 1 167 ? 8.675 -3.167 -43.620 1.00 36.62 167 THR A O 1
ATOM 1376 N N . ALA A 1 168 ? 8.742 -5.373 -43.889 1.00 39.84 168 ALA A N 1
ATOM 1377 C CA . ALA A 1 168 ? 7.684 -5.624 -42.923 1.00 39.84 168 ALA A CA 1
ATOM 1378 C C . ALA A 1 168 ? 8.352 -5.658 -41.540 1.00 39.84 168 ALA A C 1
ATOM 1380 O O . ALA A 1 168 ? 8.875 -6.688 -41.123 1.00 39.84 168 ALA A O 1
ATOM 1381 N N . GLN A 1 169 ? 8.420 -4.508 -40.861 1.00 40.41 169 GLN A N 1
ATOM 1382 C CA . GLN A 1 169 ? 8.928 -4.391 -39.489 1.00 40.41 169 GLN A CA 1
ATOM 1383 C C . GLN A 1 169 ? 7.960 -5.069 -38.506 1.00 40.41 169 GLN A C 1
ATOM 1385 O O . GLN A 1 169 ? 7.304 -4.419 -37.699 1.00 40.41 169 GLN A O 1
ATOM 1390 N N . SER A 1 170 ? 7.835 -6.392 -38.556 1.00 44.75 170 SER A N 1
ATOM 1391 C CA . SER A 1 170 ? 7.207 -7.142 -37.473 1.00 44.75 170 SER A CA 1
ATOM 1392 C C . SER A 1 170 ? 8.242 -7.310 -36.365 1.00 44.75 170 SER A C 1
ATOM 1394 O O . SER A 1 170 ? 8.932 -8.328 -36.297 1.00 44.75 170 SER A O 1
ATOM 1396 N N . LEU A 1 171 ? 8.391 -6.273 -35.539 1.00 53.38 171 LEU A N 1
ATOM 1397 C CA . LEU A 1 171 ? 9.212 -6.296 -34.333 1.00 53.38 171 LEU A CA 1
ATOM 1398 C C . LEU A 1 171 ? 8.634 -7.349 -33.382 1.00 53.38 171 LEU A C 1
ATOM 1400 O O . LEU A 1 171 ? 7.624 -7.116 -32.724 1.00 53.38 171 LEU A O 1
ATOM 1404 N N . HIS A 1 172 ? 9.256 -8.527 -33.330 1.00 55.72 172 HIS A N 1
ATOM 1405 C CA . HIS A 1 172 ? 9.040 -9.437 -32.212 1.00 55.72 172 HIS A CA 1
ATOM 1406 C C . HIS A 1 172 ? 9.818 -8.884 -31.030 1.00 55.72 172 HIS A C 1
ATOM 1408 O O . HIS A 1 172 ? 11.037 -8.714 -31.102 1.00 55.72 172 HIS A O 1
ATOM 1414 N N . VAL A 1 173 ? 9.091 -8.553 -29.969 1.00 62.25 173 VAL A N 1
ATOM 1415 C CA . VAL A 1 173 ? 9.670 -7.915 -28.799 1.00 62.25 173 VAL A CA 1
ATOM 1416 C C . VAL A 1 173 ? 9.495 -8.844 -27.610 1.00 62.25 173 VAL A C 1
ATOM 1418 O O . VAL A 1 173 ? 8.375 -9.202 -27.254 1.00 62.25 173 VAL A O 1
ATOM 1421 N N . ILE A 1 174 ? 10.607 -9.238 -26.993 1.00 68.06 174 ILE A N 1
ATOM 1422 C CA . ILE A 1 174 ? 10.573 -9.894 -25.685 1.00 68.06 174 ILE A CA 1
ATOM 1423 C C . ILE A 1 174 ? 10.491 -8.759 -24.666 1.00 68.06 174 ILE A C 1
ATOM 1425 O O . ILE A 1 174 ? 11.445 -7.993 -24.495 1.00 68.06 174 ILE A O 1
ATOM 1429 N N . ILE A 1 175 ? 9.312 -8.610 -24.065 1.00 70.44 175 ILE A N 1
ATOM 1430 C CA . ILE A 1 175 ? 8.950 -7.485 -23.205 1.00 70.44 175 ILE A CA 1
ATOM 1431 C C . ILE A 1 175 ? 8.549 -8.036 -21.841 1.00 70.44 175 ILE A C 1
ATOM 1433 O O . ILE A 1 175 ? 7.619 -8.831 -21.735 1.00 70.44 175 ILE A O 1
ATOM 1437 N N . HIS A 1 176 ? 9.227 -7.592 -20.785 1.00 77.44 176 HIS A N 1
ATOM 1438 C CA . HIS A 1 176 ? 8.742 -7.826 -19.427 1.00 77.44 176 HIS A CA 1
ATOM 1439 C C . HIS A 1 176 ? 7.368 -7.152 -19.235 1.00 77.44 176 HIS A C 1
ATOM 1441 O O . HIS A 1 176 ? 7.245 -6.006 -19.661 1.00 77.44 176 HIS A O 1
ATOM 1447 N N . PRO A 1 177 ? 6.383 -7.747 -18.528 1.00 76.19 177 PRO A N 1
ATOM 1448 C CA . PRO A 1 177 ? 5.024 -7.197 -18.381 1.00 76.19 177 PRO A CA 1
ATOM 1449 C C . PRO A 1 177 ? 4.952 -5.704 -18.027 1.00 76.19 177 PRO A C 1
ATOM 1451 O O . PRO A 1 177 ? 4.123 -4.966 -18.541 1.00 76.19 177 PRO A O 1
ATOM 1454 N N . TRP A 1 178 ? 5.880 -5.211 -17.204 1.00 79.06 178 TRP A N 1
ATOM 1455 C CA . TRP A 1 178 ? 6.008 -3.778 -16.888 1.00 79.06 178 TRP A CA 1
ATOM 1456 C C . TRP A 1 178 ? 6.090 -2.855 -18.118 1.00 79.06 178 TRP A C 1
ATOM 1458 O O . TRP A 1 178 ? 5.580 -1.738 -18.099 1.00 79.06 178 TRP A O 1
ATOM 1468 N N . TRP A 1 179 ? 6.697 -3.327 -19.201 1.00 76.12 179 TRP A N 1
ATOM 1469 C CA . TRP A 1 179 ? 6.851 -2.631 -20.477 1.00 76.12 179 TRP A CA 1
ATOM 1470 C C . TRP A 1 179 ? 5.763 -3.009 -21.496 1.00 76.12 179 TRP A C 1
ATOM 1472 O O . TRP A 1 179 ? 5.815 -2.567 -22.643 1.00 76.12 179 TRP A O 1
ATOM 1482 N N . GLU A 1 180 ? 4.774 -3.817 -21.108 1.00 69.94 180 GLU A N 1
ATOM 1483 C CA . GLU A 1 180 ? 3.632 -4.154 -21.954 1.00 69.94 180 GLU A CA 1
ATOM 1484 C C . GLU A 1 180 ? 2.884 -2.859 -22.310 1.00 69.94 180 GLU A C 1
ATOM 1486 O O . GLU A 1 180 ? 2.571 -2.030 -21.443 1.00 69.94 180 GLU A O 1
ATOM 1491 N N . ASN A 1 181 ? 2.658 -2.644 -23.608 1.00 64.94 181 ASN A N 1
ATOM 1492 C CA . ASN A 1 181 ? 2.128 -1.401 -24.186 1.00 64.94 181 ASN A CA 1
ATOM 1493 C C . ASN A 1 181 ? 3.060 -0.177 -24.121 1.00 64.94 181 ASN A C 1
ATOM 1495 O O . ASN A 1 181 ? 2.593 0.931 -24.359 1.00 64.94 181 ASN A O 1
ATOM 1499 N N . TYR A 1 182 ? 4.349 -0.352 -23.810 1.00 69.69 182 TYR A N 1
ATOM 1500 C CA . TYR A 1 182 ? 5.352 0.705 -23.951 1.00 69.69 182 TYR A CA 1
ATOM 1501 C C . TYR A 1 182 ? 6.174 0.498 -25.223 1.00 69.69 182 TYR A C 1
ATOM 1503 O O . TYR A 1 182 ? 7.005 -0.411 -25.319 1.00 69.69 182 TYR A O 1
ATOM 1511 N N . GLY A 1 183 ? 5.935 1.334 -26.229 1.00 65.31 183 GLY A N 1
ATOM 1512 C CA . GLY A 1 183 ? 6.528 1.202 -27.559 1.00 65.31 183 GLY A CA 1
ATOM 1513 C C . GLY A 1 183 ? 8.030 1.498 -27.596 1.00 65.31 183 GLY A C 1
ATOM 1514 O O . GLY A 1 183 ? 8.607 2.082 -26.678 1.00 65.31 183 GLY A O 1
ATOM 1515 N N . ILE A 1 184 ? 8.696 1.098 -28.682 1.00 66.12 184 ILE A N 1
ATOM 1516 C CA . ILE A 1 184 ? 10.103 1.474 -28.923 1.00 66.12 184 ILE A CA 1
ATOM 1517 C C . ILE A 1 184 ? 10.203 2.977 -29.156 1.00 66.12 184 ILE A C 1
ATOM 1519 O O . ILE A 1 184 ? 11.044 3.625 -28.541 1.00 66.12 184 ILE A O 1
ATOM 1523 N N . SER A 1 185 ? 9.282 3.532 -29.946 1.00 68.75 185 SER A N 1
ATOM 1524 C CA . SER A 1 185 ? 9.180 4.968 -30.216 1.00 68.75 185 SER A CA 1
ATOM 1525 C C . SER A 1 185 ? 9.040 5.801 -28.941 1.00 68.75 185 SER A C 1
ATOM 1527 O O . SER A 1 185 ? 9.548 6.913 -28.863 1.00 68.75 185 SER A O 1
ATOM 1529 N N . GLU A 1 186 ? 8.359 5.282 -27.918 1.00 68.69 186 GLU A N 1
ATOM 1530 C CA . GLU A 1 186 ? 8.252 5.957 -26.622 1.00 68.69 186 GLU A CA 1
ATOM 1531 C C . GLU A 1 186 ? 9.565 5.867 -25.833 1.00 68.69 186 GLU A C 1
ATOM 1533 O O . GLU A 1 186 ? 9.980 6.856 -25.234 1.00 68.69 186 GLU A O 1
ATOM 1538 N N . SER A 1 187 ? 10.267 4.732 -25.912 1.00 66.81 187 SER A N 1
ATOM 1539 C CA . SER A 1 187 ? 11.596 4.563 -25.302 1.00 66.81 187 SER A CA 1
ATOM 1540 C C . SER A 1 187 ? 12.689 5.408 -25.965 1.00 66.81 187 SER A C 1
ATOM 1542 O O . SER A 1 187 ? 13.688 5.751 -25.338 1.00 66.81 187 SER A O 1
ATOM 1544 N N . GLU A 1 188 ? 12.540 5.720 -27.253 1.00 67.50 188 GLU A N 1
ATOM 1545 C CA . GLU A 1 188 ? 13.423 6.644 -27.968 1.00 67.50 188 GLU A CA 1
ATOM 1546 C C . GLU A 1 188 ? 13.166 8.085 -27.532 1.00 67.50 188 GLU A C 1
ATOM 1548 O O . GLU A 1 188 ? 14.117 8.832 -27.320 1.00 67.50 188 GLU A O 1
ATOM 1553 N N . LYS A 1 189 ? 11.898 8.460 -27.312 1.00 67.88 189 LYS A N 1
ATOM 1554 C CA . LYS A 1 189 ? 11.553 9.757 -26.714 1.00 67.88 189 LYS A CA 1
ATOM 1555 C C . LYS A 1 189 ? 12.131 9.891 -25.307 1.00 67.88 189 LYS A C 1
ATOM 1557 O O . LYS A 1 189 ? 12.750 10.905 -25.020 1.00 67.88 189 LYS A O 1
ATOM 1562 N N . GLU A 1 190 ? 11.995 8.871 -24.456 1.00 65.56 190 GLU A N 1
ATOM 1563 C CA . GLU A 1 190 ? 12.621 8.839 -23.121 1.00 65.56 190 GLU A CA 1
ATOM 1564 C C . GLU A 1 190 ? 14.137 9.053 -23.208 1.00 65.56 190 GLU A C 1
ATOM 1566 O O . GLU A 1 190 ? 14.693 9.892 -22.497 1.00 65.56 190 GLU A O 1
ATOM 1571 N N . TYR A 1 191 ? 14.787 8.337 -24.131 1.00 64.25 191 TYR A N 1
ATOM 1572 C CA . TYR A 1 191 ? 16.216 8.463 -24.390 1.00 64.25 191 TYR A CA 1
ATOM 1573 C C . TYR A 1 191 ? 16.603 9.888 -24.812 1.00 64.25 191 TYR A C 1
ATOM 1575 O O . TYR A 1 191 ? 17.548 10.449 -24.258 1.00 64.25 191 TYR A O 1
ATOM 1583 N N . GLN A 1 192 ? 15.857 10.500 -25.738 1.00 65.12 192 GLN A N 1
ATOM 1584 C CA . GLN A 1 192 ? 16.077 11.886 -26.170 1.00 65.12 192 GLN A CA 1
ATOM 1585 C C . GLN A 1 192 ? 15.828 12.899 -25.046 1.00 65.12 192 GLN A C 1
ATOM 1587 O O . GLN A 1 192 ? 16.535 13.898 -24.949 1.00 65.12 192 GLN A O 1
ATOM 1592 N N . MET A 1 193 ? 14.844 12.636 -24.185 1.00 64.38 193 MET A N 1
ATOM 1593 C CA . MET A 1 193 ? 14.496 13.486 -23.045 1.00 64.38 193 MET A CA 1
ATOM 1594 C C . MET A 1 193 ? 15.438 13.308 -21.845 1.00 64.38 193 MET A C 1
ATOM 1596 O O . MET A 1 193 ? 15.366 14.093 -20.901 1.00 64.38 193 MET A O 1
ATOM 1600 N N . GLY A 1 194 ? 16.317 12.300 -21.858 1.00 64.00 194 GLY A N 1
ATOM 1601 C CA . GLY A 1 194 ? 17.302 12.068 -20.802 1.00 64.00 194 GLY A CA 1
ATOM 1602 C C . GLY A 1 194 ? 16.686 11.698 -19.451 1.00 64.00 194 GLY A C 1
ATOM 1603 O O . GLY A 1 194 ? 17.223 12.070 -18.409 1.00 64.00 194 GLY A O 1
ATOM 1604 N N . LEU A 1 195 ? 15.560 10.988 -19.437 1.00 65.19 195 LEU A N 1
ATOM 1605 C CA . LEU A 1 195 ? 14.872 10.617 -18.201 1.00 65.19 195 LEU A CA 1
ATOM 1606 C C . LEU A 1 195 ? 15.590 9.435 -17.531 1.00 65.19 195 LEU A C 1
ATOM 1608 O O . LEU A 1 195 ? 15.897 8.445 -18.183 1.00 65.19 195 LEU A O 1
ATOM 1612 N N . HIS A 1 196 ? 15.926 9.573 -16.243 1.00 66.50 196 HIS A N 1
ATOM 1613 C CA . HIS A 1 196 ? 16.745 8.581 -15.522 1.00 66.50 196 HIS A CA 1
ATOM 1614 C C . HIS A 1 196 ? 15.899 7.550 -14.759 1.00 66.50 196 HIS A C 1
ATOM 1616 O O . HIS A 1 196 ? 16.316 6.401 -14.630 1.00 66.50 196 HIS A O 1
ATOM 1622 N N . SER A 1 197 ? 14.710 7.951 -14.298 1.00 80.12 197 SER A N 1
ATOM 1623 C CA . SER A 1 197 ? 13.746 7.085 -13.619 1.00 80.12 197 SER A CA 1
ATOM 1624 C C . SER A 1 197 ? 12.336 7.402 -14.085 1.00 80.12 197 SER A C 1
ATOM 1626 O O . SER A 1 197 ? 11.875 8.546 -14.020 1.00 80.12 197 SER A O 1
ATOM 1628 N N . MET A 1 198 ? 11.642 6.355 -14.502 1.00 84.62 198 MET A N 1
ATOM 1629 C CA . MET A 1 198 ? 10.276 6.401 -14.970 1.00 84.62 198 MET A CA 1
ATOM 1630 C C . MET A 1 198 ? 9.363 5.548 -14.103 1.00 84.62 198 MET A C 1
ATOM 1632 O O . MET A 1 198 ? 9.757 4.523 -13.551 1.00 84.62 198 MET A O 1
ATOM 1636 N N . CYS A 1 199 ? 8.110 5.964 -14.023 1.00 86.75 199 CYS A N 1
ATOM 1637 C CA . CYS A 1 199 ? 7.082 5.364 -13.201 1.00 86.75 199 CYS A CA 1
ATOM 1638 C C . CYS A 1 199 ? 5.820 5.102 -14.026 1.00 86.75 199 CYS A C 1
ATOM 1640 O O . CYS A 1 199 ? 5.551 5.751 -15.041 1.00 86.75 199 CYS A O 1
ATOM 1642 N N . ARG A 1 200 ? 5.013 4.148 -13.560 1.00 87.38 200 ARG A N 1
ATOM 1643 C CA . ARG A 1 200 ? 3.691 3.849 -14.120 1.00 87.38 200 ARG A CA 1
ATOM 1644 C C . ARG A 1 200 ? 2.657 3.704 -13.025 1.00 87.38 200 ARG A C 1
ATOM 1646 O O . ARG A 1 200 ? 2.936 3.149 -11.955 1.00 87.38 200 ARG A O 1
ATOM 1653 N N . CYS A 1 201 ? 1.445 4.124 -13.363 1.00 90.19 201 CYS A N 1
ATOM 1654 C CA . CYS A 1 201 ? 0.263 3.780 -12.602 1.00 90.19 201 CYS A CA 1
ATOM 1655 C C . CYS A 1 201 ? -0.358 2.509 -13.169 1.00 90.19 201 CYS A C 1
ATOM 1657 O O . CYS A 1 201 ? -0.374 2.261 -14.375 1.00 90.19 201 CYS A O 1
ATOM 1659 N N . MET A 1 202 ? -0.928 1.731 -12.276 1.00 89.00 202 MET A N 1
ATOM 1660 C CA . MET A 1 202 ? -1.742 0.570 -12.552 1.00 89.00 202 MET A CA 1
ATOM 1661 C C . MET A 1 202 ? -3.196 0.915 -12.272 1.00 89.00 202 MET A C 1
ATOM 1663 O O . MET A 1 202 ? -3.497 1.734 -11.410 1.00 89.00 202 MET A O 1
ATOM 1667 N N . LYS A 1 203 ? -4.090 0.278 -13.005 1.00 88.62 203 LYS A N 1
ATOM 1668 C CA . LYS A 1 203 ? -5.535 0.357 -12.868 1.00 88.62 203 LYS A CA 1
ATOM 1669 C C . LYS A 1 203 ? -5.965 -0.948 -12.227 1.00 88.62 203 LYS A C 1
ATOM 1671 O O . LYS A 1 203 ? -5.732 -1.999 -12.821 1.00 88.62 203 LYS A O 1
ATOM 1676 N N . ILE A 1 204 ? -6.498 -0.876 -11.013 1.00 86.62 204 ILE A N 1
ATOM 1677 C CA . ILE A 1 204 ? -6.930 -2.047 -10.240 1.00 86.62 204 ILE A CA 1
ATOM 1678 C C . ILE A 1 204 ? -8.454 -2.005 -10.150 1.00 86.62 204 ILE A C 1
ATOM 1680 O O . ILE A 1 204 ? -9.013 -0.952 -9.829 1.00 86.62 204 ILE A O 1
ATOM 1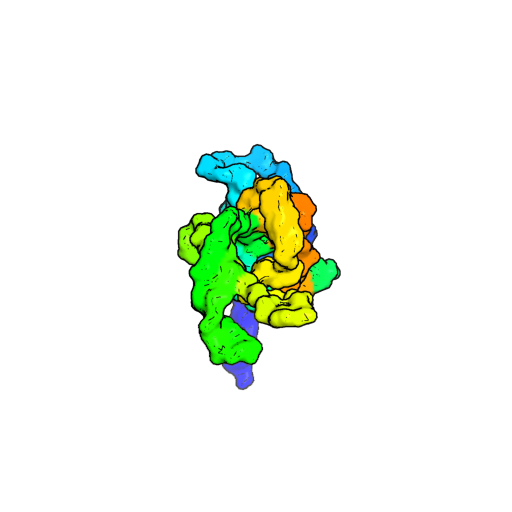684 N N . GLN A 1 205 ? -9.109 -3.127 -10.468 1.00 83.75 205 GLN A N 1
ATOM 1685 C CA . GLN A 1 205 ? -10.570 -3.251 -10.498 1.00 83.75 205 GLN A CA 1
ATOM 1686 C C . GLN A 1 205 ? -11.140 -4.044 -9.323 1.00 83.75 205 GLN A C 1
ATOM 1688 O O . GLN A 1 205 ? -10.595 -5.069 -8.903 1.00 83.75 205 GLN A O 1
ATOM 1693 N N . SER A 1 206 ? -12.251 -3.536 -8.784 1.00 80.00 206 SER A N 1
ATOM 1694 C CA . SER A 1 206 ? -12.872 -4.026 -7.553 1.00 80.00 206 SER A CA 1
ATOM 1695 C C . SER A 1 206 ? -13.323 -5.468 -7.732 1.00 80.00 206 SER A C 1
ATOM 1697 O O . SER A 1 206 ? -13.931 -5.802 -8.747 1.00 80.00 206 SER A O 1
ATOM 1699 N N . ASN A 1 207 ? -13.072 -6.317 -6.734 1.00 74.06 207 ASN A N 1
ATOM 1700 C CA . ASN A 1 207 ? -13.403 -7.749 -6.766 1.00 74.06 207 ASN A CA 1
ATOM 1701 C C . ASN A 1 207 ? -12.727 -8.559 -7.887 1.00 74.06 207 ASN A C 1
ATOM 1703 O O . ASN A 1 207 ? -13.214 -9.628 -8.252 1.00 74.06 207 ASN A O 1
ATOM 1707 N N . THR A 1 208 ? -11.609 -8.081 -8.430 1.00 74.94 208 THR A N 1
ATOM 1708 C CA . THR A 1 208 ? -10.801 -8.841 -9.389 1.00 74.94 208 THR A CA 1
ATOM 1709 C C . THR A 1 208 ? -9.350 -8.886 -8.923 1.00 74.94 208 THR A C 1
ATOM 1711 O O . THR A 1 208 ? -8.881 -7.994 -8.218 1.00 74.94 208 THR A O 1
ATOM 1714 N N . ASN A 1 209 ? -8.622 -9.924 -9.331 1.00 72.06 209 ASN A N 1
ATOM 1715 C CA . ASN A 1 209 ? -7.159 -9.935 -9.242 1.00 72.06 209 ASN A CA 1
ATOM 1716 C C . ASN A 1 209 ? -6.521 -9.348 -10.506 1.00 72.06 209 ASN A C 1
ATOM 1718 O O . ASN A 1 209 ? -5.343 -9.568 -10.757 1.00 72.06 209 ASN A O 1
ATOM 1722 N N . GLU A 1 210 ? -7.285 -8.653 -11.343 1.00 73.06 210 GLU A N 1
ATOM 1723 C CA . GLU A 1 210 ? -6.751 -8.094 -12.572 1.00 73.06 210 GLU A CA 1
ATOM 1724 C C . GLU A 1 210 ? -6.271 -6.668 -12.332 1.00 73.06 210 GLU A C 1
ATOM 1726 O O . GLU A 1 210 ? -6.940 -5.833 -11.716 1.00 73.06 210 GLU A O 1
ATOM 1731 N N . TYR A 1 211 ? -5.088 -6.385 -12.859 1.00 76.56 211 TYR A N 1
ATOM 1732 C CA . TYR A 1 211 ? -4.573 -5.038 -12.983 1.00 76.56 211 TYR A CA 1
ATOM 1733 C C . TYR A 1 211 ? -4.089 -4.845 -14.412 1.00 76.56 211 TYR A C 1
ATOM 1735 O O . TYR A 1 211 ? -3.647 -5.780 -15.079 1.00 76.56 211 TYR A O 1
ATOM 1743 N N . LYS A 1 212 ? -4.180 -3.612 -14.892 1.00 81.69 212 LYS A N 1
ATOM 1744 C CA . LYS A 1 212 ? -3.613 -3.213 -16.181 1.00 81.69 212 LYS A CA 1
ATOM 1745 C C . LYS A 1 212 ? -2.761 -1.986 -15.954 1.00 81.69 212 LYS A C 1
ATOM 1747 O O . LYS A 1 212 ? -3.114 -1.143 -15.132 1.00 81.69 212 LYS A O 1
ATOM 1752 N N . PHE A 1 213 ? -1.653 -1.842 -16.669 1.00 80.94 213 PHE A N 1
ATOM 1753 C CA . PHE A 1 213 ? -0.950 -0.564 -16.644 1.00 80.94 213 PHE A CA 1
ATOM 1754 C C . PHE A 1 213 ? -1.872 0.519 -17.217 1.00 80.94 213 PHE A C 1
ATOM 1756 O O . PHE A 1 213 ? -2.339 0.425 -18.348 1.00 80.94 213 PHE A O 1
ATOM 1763 N N . ALA A 1 214 ? -2.191 1.508 -16.382 1.00 73.19 214 ALA A N 1
ATOM 1764 C CA . ALA A 1 214 ? -3.196 2.536 -16.646 1.00 73.19 214 ALA A CA 1
ATOM 1765 C C . ALA A 1 214 ? -2.643 3.683 -17.486 1.00 73.19 214 ALA A C 1
ATOM 1767 O O . ALA A 1 214 ? -3.389 4.384 -18.163 1.00 73.19 214 ALA A O 1
ATOM 1768 N N . THR A 1 215 ? -1.338 3.920 -17.359 1.00 76.69 215 THR A N 1
ATOM 1769 C CA . THR A 1 215 ? -0.652 5.054 -17.963 1.00 76.69 215 THR A CA 1
ATOM 1770 C C . THR A 1 215 ? 0.489 4.571 -18.849 1.00 76.69 215 THR A C 1
ATOM 1772 O O . THR A 1 215 ? 1.064 3.499 -18.600 1.00 76.69 215 THR A O 1
ATOM 1775 N N . PRO A 1 216 ? 0.886 5.375 -19.849 1.00 78.00 216 PRO A N 1
ATOM 1776 C CA . PRO A 1 216 ? 2.226 5.263 -20.398 1.00 78.00 216 PRO A CA 1
ATOM 1777 C C . PRO A 1 216 ? 3.266 5.453 -19.284 1.00 78.00 216 PRO A C 1
ATOM 1779 O O . PRO A 1 216 ? 2.956 5.806 -18.139 1.00 78.00 216 PRO A O 1
ATOM 1782 N N . VAL A 1 217 ? 4.507 5.156 -19.626 1.00 78.75 217 VAL A N 1
ATOM 1783 C CA . VAL A 1 217 ? 5.663 5.386 -18.766 1.00 78.75 217 VAL A CA 1
ATOM 1784 C C . VAL A 1 217 ? 5.882 6.897 -18.667 1.00 78.75 217 VAL A C 1
ATOM 1786 O O . VAL A 1 217 ? 5.968 7.579 -19.686 1.00 78.75 217 VAL A O 1
ATOM 1789 N N . LEU A 1 218 ? 5.905 7.430 -17.446 1.00 79.75 218 LEU A N 1
ATOM 1790 C CA . LEU A 1 218 ? 5.969 8.868 -17.157 1.00 79.75 218 LEU A CA 1
ATOM 1791 C C . LEU A 1 218 ? 7.109 9.161 -16.181 1.00 79.75 218 LEU A C 1
ATOM 1793 O O . LEU A 1 218 ? 7.565 8.262 -15.480 1.00 79.75 218 LEU A O 1
ATOM 1797 N N . ASN A 1 219 ? 7.518 10.424 -16.067 1.00 83.00 219 ASN A N 1
ATOM 1798 C CA . ASN A 1 219 ? 8.432 10.839 -15.000 1.00 83.00 219 ASN A CA 1
ATOM 1799 C C . ASN A 1 219 ? 7.851 10.459 -13.636 1.00 83.00 219 ASN A C 1
ATOM 1801 O O . ASN A 1 219 ? 6.643 10.556 -13.416 1.00 83.00 219 ASN A O 1
ATOM 1805 N N . CYS A 1 220 ? 8.695 10.059 -12.694 1.00 84.44 220 CYS A N 1
ATOM 1806 C CA . CYS A 1 220 ? 8.235 9.763 -11.344 1.00 84.44 220 CYS A CA 1
ATOM 1807 C C . CYS A 1 220 ? 7.783 11.046 -10.629 1.00 84.44 220 CYS A C 1
ATOM 1809 O O . CYS A 1 220 ? 8.588 11.915 -10.304 1.00 84.44 220 CYS A O 1
ATOM 1811 N N . SER A 1 221 ? 6.475 11.166 -10.389 1.00 85.62 221 SER A N 1
ATOM 1812 C CA . SER A 1 221 ? 5.867 12.254 -9.619 1.00 85.62 221 SER A CA 1
ATOM 1813 C C . SER A 1 221 ? 4.680 11.738 -8.811 1.00 85.62 221 SER A C 1
ATOM 1815 O O . SER A 1 221 ? 3.906 10.908 -9.293 1.00 85.62 221 SER A O 1
ATOM 1817 N N . ALA A 1 222 ? 4.507 12.282 -7.604 1.00 84.31 222 ALA A N 1
ATOM 1818 C CA . ALA A 1 222 ? 3.353 12.006 -6.750 1.00 84.31 222 ALA A CA 1
ATOM 1819 C C . ALA A 1 222 ? 2.022 12.465 -7.377 1.00 84.31 222 ALA A C 1
ATOM 1821 O O . ALA A 1 222 ? 0.968 12.003 -6.959 1.00 84.31 222 ALA A O 1
ATOM 1822 N N . ASP A 1 223 ? 2.064 13.340 -8.387 1.00 84.62 223 ASP A N 1
ATOM 1823 C CA . ASP A 1 223 ? 0.871 13.836 -9.085 1.00 84.62 223 ASP A CA 1
ATOM 1824 C C . ASP A 1 223 ? 0.358 12.906 -10.186 1.00 84.62 223 ASP A C 1
ATOM 1826 O O . ASP A 1 223 ? -0.764 13.063 -10.662 1.00 84.62 223 ASP A O 1
ATOM 1830 N N . ASN A 1 224 ? 1.161 11.926 -10.604 1.00 87.25 224 ASN A N 1
ATOM 1831 C CA . ASN A 1 224 ? 0.818 11.106 -11.764 1.00 87.25 224 ASN A CA 1
ATOM 1832 C C . ASN A 1 224 ? -0.154 9.974 -11.423 1.00 87.25 224 ASN A C 1
ATOM 1834 O O . ASN A 1 224 ? -0.992 9.609 -12.253 1.00 87.25 224 ASN A O 1
ATOM 1838 N N . CYS A 1 225 ? -0.042 9.410 -10.219 1.00 91.25 225 CYS A N 1
ATOM 1839 C CA . CYS A 1 225 ? -0.900 8.331 -9.737 1.00 91.25 225 CYS A CA 1
ATOM 1840 C C . CYS A 1 225 ? -1.727 8.800 -8.549 1.00 91.25 225 CYS A C 1
ATOM 1842 O O . CYS A 1 225 ? -1.233 9.528 -7.696 1.00 91.25 225 CYS A O 1
ATOM 1844 N N . GLU A 1 226 ? -2.969 8.339 -8.462 1.00 92.81 226 GLU A N 1
ATOM 1845 C CA . GLU A 1 226 ? -3.896 8.765 -7.415 1.00 92.81 226 GLU A CA 1
ATOM 1846 C C . GLU A 1 226 ? -3.529 8.171 -6.054 1.00 92.81 226 GLU A C 1
ATOM 1848 O O . GLU A 1 226 ? -3.534 8.879 -5.050 1.00 92.81 226 GLU A O 1
ATOM 1853 N N . TYR A 1 227 ? -3.141 6.896 -6.043 1.00 93.06 227 TYR A N 1
ATOM 1854 C CA . TYR A 1 227 ? -2.773 6.163 -4.839 1.00 93.06 227 TYR A CA 1
ATOM 1855 C C . TYR A 1 227 ? -1.383 5.536 -4.934 1.00 93.06 227 TYR A C 1
ATOM 1857 O O . TYR A 1 227 ? -0.862 5.312 -6.023 1.00 93.06 227 TYR A O 1
ATOM 1865 N N . PHE A 1 228 ? -0.836 5.123 -3.796 1.00 93.56 228 PHE A N 1
ATOM 1866 C CA . PHE A 1 228 ? 0.193 4.089 -3.684 1.00 93.56 228 PHE A CA 1
ATOM 1867 C C . PHE A 1 228 ? -0.186 3.079 -2.597 1.00 93.56 228 PHE A C 1
ATOM 1869 O O . PHE A 1 228 ? -1.044 3.360 -1.767 1.00 93.56 228 PHE A O 1
ATOM 1876 N N . ALA A 1 229 ? 0.413 1.889 -2.609 1.00 93.19 229 ALA A N 1
ATOM 1877 C CA . ALA A 1 229 ? 0.001 0.792 -1.736 1.00 93.19 229 ALA A CA 1
ATOM 1878 C C . ALA A 1 229 ? 1.040 0.483 -0.652 1.00 93.19 229 ALA A C 1
ATOM 1880 O O . ALA A 1 229 ? 2.194 0.200 -0.962 1.00 93.19 229 ALA A O 1
ATOM 1881 N N . CYS A 1 230 ? 0.611 0.459 0.605 1.00 93.75 230 CYS A N 1
ATOM 1882 C CA . CYS A 1 230 ? 1.375 -0.045 1.741 1.00 93.75 230 CYS A CA 1
ATOM 1883 C C . CYS A 1 230 ? 0.805 -1.390 2.208 1.00 93.75 230 CYS A C 1
ATOM 1885 O O . CYS A 1 230 ? -0.398 -1.628 2.114 1.00 93.75 230 CYS A O 1
ATOM 1887 N N . VAL A 1 231 ? 1.655 -2.249 2.759 1.00 92.75 231 VAL A N 1
ATOM 1888 C CA . VAL A 1 231 ? 1.261 -3.426 3.540 1.00 92.75 231 VAL A CA 1
ATOM 1889 C C . VAL A 1 231 ? 1.639 -3.178 4.989 1.00 92.75 231 VAL A C 1
ATOM 1891 O O . VAL A 1 231 ? 2.716 -2.657 5.247 1.00 92.75 231 VAL A O 1
ATOM 1894 N N . SER A 1 232 ? 0.777 -3.544 5.925 1.00 93.94 232 SER A N 1
ATOM 1895 C CA . SER A 1 232 ? 1.040 -3.414 7.359 1.00 93.94 232 SER A CA 1
ATOM 1896 C C . SER A 1 232 ? 0.498 -4.613 8.113 1.00 93.94 232 SER A C 1
ATOM 1898 O O . SER A 1 232 ? -0.292 -5.386 7.568 1.00 93.94 232 SER A O 1
ATOM 1900 N N . GLU A 1 233 ? 0.869 -4.746 9.378 1.00 94.75 233 GLU A N 1
ATOM 1901 C CA . GLU A 1 233 ? 0.125 -5.611 10.286 1.00 94.75 233 GLU A CA 1
ATOM 1902 C C . GLU A 1 233 ? -1.273 -5.038 10.559 1.00 94.75 233 GLU A C 1
ATOM 1904 O O . GLU A 1 233 ? -1.512 -3.831 10.435 1.00 94.75 233 GLU A O 1
ATOM 1909 N N . SER A 1 234 ? -2.204 -5.921 10.911 1.00 93.50 234 SER A N 1
ATOM 1910 C CA . SER A 1 234 ? -3.513 -5.553 11.437 1.00 93.50 234 SER A CA 1
ATOM 1911 C C . SER A 1 234 ? -3.401 -5.065 12.880 1.00 93.50 234 SER A C 1
ATOM 1913 O O . SER A 1 234 ? -2.516 -5.489 13.626 1.00 93.50 234 SER A O 1
ATOM 1915 N N . TYR A 1 235 ? -4.342 -4.220 13.278 1.00 94.88 235 TYR A N 1
ATOM 1916 C CA . TYR A 1 235 ? -4.392 -3.603 14.596 1.00 94.88 235 TYR A CA 1
ATOM 1917 C C . TYR A 1 235 ? -5.400 -4.330 15.462 1.00 94.88 235 TYR A C 1
ATOM 1919 O O . TYR A 1 235 ? -6.487 -4.649 14.994 1.00 94.88 235 TYR A O 1
ATOM 1927 N N . LYS A 1 236 ? -5.061 -4.605 16.716 1.00 93.81 236 LYS A N 1
ATOM 1928 C CA . LYS A 1 236 ? -6.000 -5.236 17.649 1.00 93.81 236 LYS A CA 1
ATOM 1929 C C . LYS A 1 236 ? -7.177 -4.307 17.950 1.00 93.81 236 LYS A C 1
ATOM 1931 O O . LYS A 1 236 ? -6.979 -3.138 18.270 1.00 93.81 236 LYS A O 1
ATOM 1936 N N . ASN A 1 237 ? -8.393 -4.837 17.861 1.00 93.25 237 ASN A N 1
ATOM 1937 C CA . ASN A 1 237 ? -9.597 -4.167 18.347 1.00 93.25 237 ASN A CA 1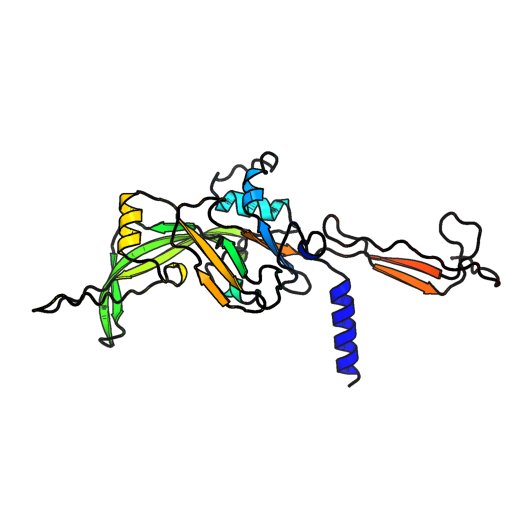
ATOM 1938 C C . ASN A 1 237 ? -9.757 -4.414 19.842 1.00 93.25 237 ASN A C 1
ATOM 1940 O O . ASN A 1 237 ? -9.313 -5.436 20.361 1.00 93.25 237 ASN A O 1
ATOM 1944 N N . CYS A 1 238 ? -10.452 -3.518 20.521 1.00 93.06 238 CYS A N 1
ATOM 1945 C CA . CYS A 1 238 ? -10.859 -3.755 21.889 1.00 93.06 238 CYS A CA 1
ATOM 1946 C C . CYS A 1 238 ? -11.907 -4.877 21.949 1.00 93.06 238 CYS A C 1
ATOM 1948 O O . CYS A 1 238 ? -12.828 -4.924 21.128 1.00 93.06 238 CYS A O 1
ATOM 1950 N N . ILE A 1 239 ? -11.752 -5.788 22.910 1.00 91.69 239 ILE A N 1
ATOM 1951 C CA . ILE A 1 239 ? -12.684 -6.889 23.164 1.00 91.69 239 ILE A CA 1
ATOM 1952 C C . ILE A 1 239 ? -13.099 -6.812 24.631 1.00 91.69 239 ILE A C 1
ATOM 1954 O O . ILE A 1 239 ? -12.320 -7.168 25.518 1.00 91.69 239 ILE A O 1
ATOM 1958 N N . ASP A 1 240 ? -14.334 -6.364 24.851 1.00 90.31 240 ASP A N 1
ATOM 1959 C CA . ASP A 1 240 ? -15.027 -6.409 26.137 1.00 90.31 240 ASP A CA 1
ATOM 1960 C C . ASP A 1 240 ? -16.096 -7.510 26.073 1.00 90.31 240 ASP A C 1
ATOM 1962 O O . ASP A 1 240 ? -16.951 -7.513 25.183 1.00 90.31 240 ASP A O 1
ATOM 1966 N N . GLU A 1 241 ? -16.044 -8.451 27.010 1.00 89.06 241 GLU A N 1
ATOM 1967 C CA . GLU A 1 241 ? -17.082 -9.459 27.206 1.00 89.06 241 GLU A CA 1
ATOM 1968 C C . GLU A 1 241 ? -18.117 -8.933 28.195 1.00 89.06 241 GLU A C 1
ATOM 1970 O O . GLU A 1 241 ? -17.765 -8.517 29.298 1.00 89.06 241 GLU A O 1
ATOM 1975 N N . ARG A 1 242 ? -19.392 -8.952 27.792 1.00 89.38 242 ARG A N 1
ATOM 1976 C CA . ARG A 1 242 ? -20.525 -8.632 28.662 1.00 89.38 242 ARG A CA 1
ATOM 1977 C C . ARG A 1 242 ? -20.999 -9.905 29.353 1.00 89.38 242 ARG A C 1
ATOM 1979 O O . ARG A 1 242 ? -21.403 -10.843 28.670 1.00 89.38 242 ARG A O 1
ATOM 1986 N N . ILE A 1 243 ? -21.001 -9.900 30.678 1.00 89.00 243 ILE A N 1
ATOM 1987 C CA . ILE A 1 243 ? -21.439 -11.012 31.523 1.00 89.00 243 ILE A CA 1
ATOM 1988 C C . ILE A 1 243 ? -22.703 -10.569 32.262 1.00 89.00 243 ILE A C 1
ATOM 1990 O O . ILE A 1 243 ? -22.720 -9.499 32.865 1.00 89.00 243 ILE A O 1
ATOM 1994 N N . GLU A 1 244 ? -23.764 -11.370 32.189 1.00 87.88 244 GLU A N 1
ATOM 1995 C CA . GLU A 1 244 ? -25.011 -11.153 32.931 1.00 87.88 244 GLU A CA 1
ATOM 1996 C C . GLU A 1 244 ? -24.814 -11.611 34.377 1.00 87.88 244 GLU A C 1
ATOM 1998 O O . GLU A 1 244 ? -24.862 -12.801 34.689 1.00 87.88 244 GLU A O 1
ATOM 2003 N N . GLN A 1 245 ? -24.487 -10.657 35.243 1.00 84.44 245 GLN A N 1
ATOM 2004 C CA . GLN A 1 245 ? -24.239 -10.882 36.657 1.00 84.44 245 GLN A CA 1
ATOM 2005 C C . GLN A 1 245 ? -24.409 -9.567 37.419 1.00 84.44 245 GLN A C 1
ATOM 2007 O O . GLN A 1 245 ? -23.708 -8.585 37.157 1.00 84.44 245 GLN A O 1
ATOM 2012 N N . CYS A 1 246 ? -25.295 -9.587 38.415 1.00 85.25 246 CYS A N 1
ATOM 2013 C CA . CYS A 1 246 ? -25.603 -8.432 39.248 1.00 85.25 246 CYS A CA 1
ATOM 2014 C C . CYS A 1 246 ? -24.410 -8.015 40.111 1.00 85.25 246 CYS A C 1
ATOM 2016 O O . CYS A 1 246 ? -24.118 -8.626 41.143 1.00 85.25 246 CYS A O 1
ATOM 2018 N N . THR A 1 247 ? -23.722 -6.959 39.681 1.00 83.50 247 THR A N 1
ATOM 2019 C CA . THR A 1 247 ? -22.504 -6.443 40.321 1.00 83.50 247 THR A CA 1
ATOM 2020 C C . THR A 1 247 ? -22.522 -4.918 40.394 1.00 83.50 247 THR A C 1
ATOM 2022 O O . THR A 1 247 ? -23.324 -4.250 39.737 1.00 83.50 247 THR A O 1
ATOM 2025 N N . PHE A 1 248 ? -21.637 -4.344 41.209 1.00 83.19 248 PHE A N 1
ATOM 2026 C CA . PHE A 1 248 ? -21.448 -2.897 41.255 1.00 83.19 248 PHE A CA 1
ATOM 2027 C C . PHE A 1 248 ? -20.683 -2.420 40.019 1.00 83.19 248 PHE A C 1
ATOM 2029 O O . PHE A 1 248 ? -19.530 -2.801 39.801 1.00 83.19 248 PHE A O 1
ATOM 2036 N N . ALA A 1 249 ? -21.310 -1.552 39.222 1.00 81.75 249 ALA A N 1
ATOM 2037 C CA . ALA A 1 249 ? -20.624 -0.907 38.110 1.00 81.75 249 ALA A CA 1
ATOM 2038 C C . ALA A 1 249 ? -19.492 0.011 38.627 1.00 81.75 249 ALA A C 1
ATOM 2040 O O . ALA A 1 249 ? -19.595 0.572 39.724 1.00 81.75 249 ALA A O 1
ATOM 2041 N N . PRO A 1 250 ? -18.409 0.215 37.853 1.00 81.88 250 PRO A N 1
ATOM 2042 C CA . PRO A 1 250 ? -17.306 1.075 38.264 1.00 81.88 250 PRO A CA 1
ATOM 2043 C C . PRO A 1 250 ? -17.792 2.483 38.630 1.00 81.88 250 PRO A C 1
ATOM 2045 O O . PRO A 1 250 ? -18.417 3.158 37.816 1.00 81.88 250 PRO A O 1
ATOM 2048 N N . ASN A 1 251 ? -17.445 2.942 39.835 1.00 81.56 251 ASN A N 1
ATOM 2049 C CA . ASN A 1 251 ? -17.838 4.238 40.409 1.00 81.56 251 ASN A CA 1
ATOM 2050 C C . ASN A 1 251 ? -19.336 4.404 40.740 1.00 81.56 251 ASN A C 1
ATOM 2052 O O . ASN A 1 251 ? -19.750 5.508 41.098 1.00 81.56 251 ASN A O 1
ATOM 2056 N N . GLU A 1 252 ? -20.139 3.340 40.688 1.00 81.75 252 GLU A N 1
ATOM 2057 C CA . GLU A 1 252 ? -21.529 3.345 41.154 1.00 81.75 252 GLU A CA 1
ATOM 2058 C C . GLU A 1 252 ? -21.672 2.559 42.465 1.00 81.75 252 GLU A C 1
ATOM 2060 O O . GLU A 1 252 ? -20.953 1.601 42.731 1.00 81.75 252 GLU A O 1
ATOM 2065 N N . LYS A 1 253 ? -22.629 2.969 43.307 1.00 80.69 253 LYS A N 1
ATOM 2066 C CA . LYS A 1 253 ? -23.036 2.222 44.515 1.00 80.69 253 LYS A CA 1
ATOM 2067 C C . LYS A 1 253 ? -24.289 1.375 44.283 1.00 80.69 253 LYS A C 1
ATOM 2069 O O . LYS A 1 253 ? -24.888 0.891 45.236 1.00 80.69 253 LYS A O 1
ATOM 2074 N N . ILE A 1 254 ? -24.729 1.280 43.031 1.00 83.06 254 ILE A N 1
ATOM 2075 C CA . ILE A 1 254 ? -25.973 0.631 42.628 1.00 83.06 254 ILE A CA 1
ATOM 2076 C C . ILE A 1 254 ? -25.610 -0.623 41.835 1.00 83.06 254 ILE A C 1
ATOM 2078 O O . ILE A 1 254 ? -24.705 -0.591 41.000 1.00 83.06 254 ILE A O 1
ATOM 2082 N N . CYS A 1 255 ? -26.306 -1.720 42.128 1.00 86.19 255 CYS A N 1
ATOM 2083 C CA . CYS A 1 255 ? -26.160 -2.980 41.411 1.00 86.19 255 CYS A CA 1
ATOM 2084 C C . CYS A 1 255 ? -26.702 -2.861 39.996 1.00 86.19 255 CYS A C 1
ATOM 2086 O O . CYS A 1 255 ? -27.798 -2.331 39.809 1.00 86.19 255 CYS A O 1
ATOM 2088 N N . ARG A 1 256 ? -25.984 -3.414 39.026 1.00 88.06 256 ARG A N 1
ATOM 2089 C CA . AR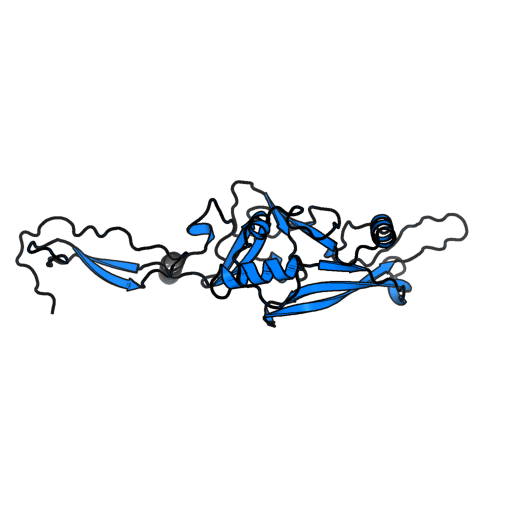G A 1 256 ? -26.378 -3.421 37.621 1.00 88.06 256 ARG A CA 1
ATOM 2090 C C . ARG A 1 256 ? -26.358 -4.835 37.058 1.00 88.06 256 ARG A C 1
ATOM 2092 O O . ARG A 1 256 ? -25.542 -5.644 37.489 1.00 88.06 256 ARG A O 1
ATOM 2099 N N . GLU A 1 257 ? -27.254 -5.103 36.113 1.00 88.56 257 GLU A N 1
ATOM 2100 C CA . GLU A 1 257 ? -27.480 -6.413 35.480 1.00 88.56 257 GLU A CA 1
ATOM 2101 C C . GLU A 1 257 ? -26.230 -7.003 34.817 1.00 88.56 257 GLU A C 1
ATOM 2103 O O . GLU A 1 257 ? -26.001 -8.213 34.874 1.00 88.56 257 GLU A O 1
ATOM 2108 N N . TYR A 1 258 ? -25.403 -6.155 34.205 1.00 88.56 258 TYR A N 1
ATOM 2109 C CA . TYR A 1 258 ? -24.238 -6.592 33.449 1.00 88.56 258 TYR A CA 1
ATOM 2110 C C . TYR A 1 258 ? -22.926 -6.131 34.071 1.00 88.56 258 TYR A C 1
ATOM 2112 O O . TYR A 1 258 ? -22.795 -4.999 34.531 1.00 88.56 258 TYR A O 1
ATOM 2120 N N . THR A 1 259 ? -21.909 -6.983 33.963 1.00 88.25 259 THR A N 1
ATOM 2121 C CA . THR A 1 259 ? -20.502 -6.637 34.176 1.00 88.25 259 THR A CA 1
ATOM 2122 C C . THR A 1 259 ? -19.694 -6.839 32.902 1.00 88.25 259 THR A C 1
ATOM 2124 O O . THR A 1 259 ? -20.133 -7.505 31.962 1.00 88.25 259 THR A O 1
ATOM 2127 N N . TYR A 1 260 ? -18.510 -6.234 32.851 1.00 87.69 260 TYR A N 1
ATOM 2128 C CA . TYR A 1 260 ? -17.658 -6.257 31.669 1.00 87.69 260 TYR A CA 1
ATOM 2129 C C . TYR A 1 260 ? -16.231 -6.662 32.014 1.00 87.69 260 TYR A C 1
ATOM 2131 O O . TYR A 1 260 ? -15.555 -5.977 32.783 1.00 87.69 260 TYR A O 1
ATOM 2139 N N . VAL A 1 261 ? -15.748 -7.719 31.362 1.00 88.38 261 VAL A N 1
ATOM 2140 C CA . VAL A 1 261 ? -14.354 -8.168 31.448 1.00 88.38 261 VAL A CA 1
ATOM 2141 C C . VAL A 1 261 ? -13.630 -7.788 30.164 1.00 88.38 261 VAL A C 1
ATOM 2143 O O . VAL A 1 261 ? -14.076 -8.113 29.062 1.00 88.38 261 VAL A O 1
ATOM 2146 N N . ARG A 1 262 ? -12.505 -7.080 30.299 1.00 89.06 262 ARG A N 1
ATOM 2147 C CA . ARG A 1 262 ? -11.684 -6.685 29.154 1.00 89.06 262 ARG A CA 1
ATOM 2148 C C . ARG A 1 262 ? -10.655 -7.757 28.829 1.00 89.06 262 ARG A C 1
ATOM 2150 O O . ARG A 1 262 ? -9.749 -8.001 29.618 1.00 89.06 262 ARG A O 1
ATOM 2157 N N . HIS A 1 263 ? -10.758 -8.325 27.632 1.00 90.00 263 HIS A N 1
ATOM 2158 C CA . HIS A 1 263 ? -9.836 -9.350 27.129 1.00 90.00 263 HIS A CA 1
ATOM 2159 C C . HIS A 1 263 ? -8.731 -8.779 26.245 1.00 90.00 263 HIS A C 1
ATOM 2161 O O . HIS A 1 263 ? -7.647 -9.350 26.149 1.00 90.00 263 HIS A O 1
ATOM 2167 N N . GLN A 1 264 ? -9.000 -7.661 25.569 1.00 91.75 264 GLN A N 1
ATOM 2168 C CA . GLN A 1 264 ? -8.049 -7.039 24.653 1.00 91.75 264 GLN A CA 1
ATOM 2169 C C . GLN A 1 264 ? -8.267 -5.527 24.601 1.00 91.75 264 GLN A C 1
ATOM 2171 O O . GLN A 1 264 ? -9.402 -5.075 24.480 1.00 91.75 264 GLN A O 1
ATOM 2176 N N . GLU A 1 265 ? -7.181 -4.757 24.660 1.00 93.00 265 GLU A N 1
ATOM 2177 C CA . GLU A 1 265 ? -7.185 -3.305 24.439 1.00 93.00 265 GLU A CA 1
ATOM 2178 C C . GLU A 1 265 ? -7.015 -2.973 22.948 1.00 93.00 265 GLU A C 1
ATOM 2180 O O . GLU A 1 265 ? -6.402 -3.734 22.189 1.00 93.00 265 GLU A O 1
ATOM 2185 N N . ALA A 1 266 ? -7.544 -1.822 22.525 1.00 93.75 266 ALA A N 1
ATOM 2186 C CA . ALA A 1 266 ? -7.385 -1.345 21.153 1.00 93.75 266 ALA A CA 1
ATOM 2187 C C . ALA A 1 266 ? -5.956 -0.847 20.882 1.00 93.75 266 ALA A C 1
ATOM 2189 O O . ALA A 1 266 ? -5.392 -0.061 21.642 1.00 93.75 266 ALA A O 1
ATOM 2190 N N . GLU A 1 267 ? -5.386 -1.240 19.744 1.00 94.69 267 GLU A N 1
ATOM 2191 C CA . GLU A 1 267 ? -4.110 -0.702 19.266 1.00 94.69 267 GLU A CA 1
ATOM 2192 C C . GLU A 1 267 ? -4.326 0.586 18.455 1.00 94.69 267 GLU A C 1
ATOM 2194 O O . GLU A 1 267 ? -4.668 0.558 17.272 1.00 94.69 267 GLU A O 1
ATOM 2199 N N . ILE A 1 268 ? -4.077 1.735 19.077 1.00 91.31 268 ILE A N 1
ATOM 2200 C CA . ILE A 1 268 ? -4.139 3.054 18.429 1.00 91.31 268 ILE A CA 1
ATOM 2201 C C . ILE A 1 268 ? -3.065 3.166 17.319 1.00 91.31 268 ILE A C 1
ATOM 2203 O O . ILE A 1 268 ? -1.950 2.667 17.490 1.00 91.31 268 ILE A O 1
ATOM 2207 N N . PRO A 1 269 ? -3.348 3.819 16.171 1.00 91.19 269 PRO A N 1
ATOM 2208 C CA . PRO A 1 269 ? -4.540 4.625 15.890 1.00 91.19 269 PRO A CA 1
ATOM 2209 C C . PRO A 1 269 ? -5.652 3.917 15.114 1.00 91.19 269 PRO A C 1
ATOM 2211 O O . PRO A 1 269 ? -6.669 4.544 14.841 1.00 91.19 269 PRO A O 1
ATOM 2214 N N . TYR A 1 270 ? -5.481 2.654 14.718 1.00 94.31 270 TYR A N 1
ATOM 2215 C CA . TYR A 1 270 ? -6.437 2.007 13.812 1.00 94.31 270 TYR A CA 1
ATOM 2216 C C . TYR A 1 270 ? -7.252 0.882 14.455 1.00 94.31 270 TYR A C 1
ATOM 2218 O O . TYR A 1 270 ? -8.272 0.500 13.888 1.00 94.31 270 TYR A O 1
ATOM 2226 N N . GLY A 1 271 ? -6.864 0.375 15.623 1.00 92.62 271 GLY A N 1
ATOM 2227 C CA . GLY A 1 271 ? -7.662 -0.552 16.423 1.00 92.62 271 GLY A CA 1
ATOM 2228 C C . GLY A 1 271 ? -8.975 0.090 16.863 1.00 92.62 271 GLY A C 1
ATOM 2229 O O . GLY A 1 271 ? -8.986 1.232 17.318 1.00 92.62 271 GLY A O 1
ATOM 2230 N N . LYS A 1 272 ? -10.094 -0.626 16.715 1.00 91.75 272 LYS A N 1
ATOM 2231 C CA . LYS A 1 272 ? -11.409 -0.117 17.132 1.00 91.75 272 LYS A CA 1
ATOM 2232 C C . LYS A 1 272 ? -11.520 -0.119 18.652 1.00 91.75 272 LYS A C 1
ATOM 2234 O O . LYS A 1 272 ? -11.316 -1.159 19.274 1.00 91.75 272 LYS A O 1
ATOM 2239 N N . GLU A 1 273 ? -11.869 1.023 19.231 1.00 92.38 273 GLU A N 1
ATOM 2240 C CA . GLU A 1 273 ? -12.149 1.141 20.663 1.00 92.38 273 GLU A CA 1
ATOM 2241 C C . GLU A 1 273 ? -13.402 0.351 21.061 1.00 92.38 273 GLU A C 1
ATOM 2243 O O . GLU A 1 273 ? -14.275 0.070 20.233 1.00 92.38 273 GLU A O 1
ATOM 2248 N N . CYS A 1 274 ? -13.487 -0.020 22.341 1.00 89.75 274 CYS A N 1
ATOM 2249 C CA . CYS A 1 274 ? -14.660 -0.717 22.850 1.00 89.75 274 CYS A CA 1
ATOM 2250 C C . CYS A 1 274 ? -15.885 0.205 22.786 1.00 89.75 274 CYS A C 1
ATOM 2252 O O . CYS A 1 274 ? -15.768 1.408 23.043 1.00 89.75 274 CYS A O 1
ATOM 2254 N N . PRO A 1 275 ? -17.076 -0.341 22.486 1.00 87.62 275 PRO A N 1
ATOM 2255 C CA . PRO A 1 275 ? -18.303 0.426 22.604 1.00 87.62 275 PRO A CA 1
ATOM 2256 C C . PRO A 1 275 ? -18.490 0.903 24.048 1.00 87.62 275 PRO A C 1
ATOM 2258 O O . PRO A 1 275 ? -17.967 0.311 24.998 1.00 87.62 275 PRO A O 1
ATOM 2261 N N . LYS A 1 276 ? -19.270 1.974 24.219 1.00 89.00 276 LYS A N 1
ATOM 2262 C CA . LYS A 1 276 ? -19.675 2.416 25.555 1.00 89.00 276 LYS A CA 1
ATOM 2263 C C . LYS A 1 276 ? -20.394 1.266 26.258 1.00 89.00 276 LYS A C 1
ATOM 2265 O O . LYS A 1 276 ? -21.293 0.657 25.682 1.00 89.00 276 LYS A O 1
ATOM 2270 N N . ARG A 1 277 ? -19.961 0.977 27.484 1.00 89.31 277 ARG A N 1
ATOM 2271 C CA . ARG A 1 277 ? -20.545 -0.071 28.319 1.00 89.31 277 ARG A CA 1
ATOM 2272 C C . ARG A 1 277 ? -21.951 0.339 28.733 1.00 89.31 277 ARG A C 1
ATOM 2274 O O . ARG A 1 277 ? -22.159 1.476 29.151 1.00 89.31 277 ARG A O 1
ATOM 2281 N N . ASP A 1 278 ? -22.873 -0.601 28.613 1.00 89.50 278 ASP A N 1
ATOM 2282 C CA . ASP A 1 278 ? -24.242 -0.489 29.086 1.00 89.50 278 ASP A CA 1
ATOM 2283 C C . ASP A 1 278 ? -24.431 -1.544 30.172 1.00 89.50 278 ASP A C 1
ATOM 2285 O O . ASP A 1 278 ? -24.554 -2.737 29.893 1.00 89.50 278 ASP A O 1
ATOM 2289 N N . TYR A 1 279 ? -24.359 -1.102 31.424 1.00 87.12 279 TYR A N 1
ATOM 2290 C CA . TYR A 1 279 ? -24.449 -1.996 32.574 1.00 87.12 279 TYR A CA 1
ATOM 2291 C C . TYR A 1 279 ? -25.890 -2.490 32.814 1.00 87.12 279 TYR A C 1
ATOM 2293 O O . TYR A 1 279 ? -26.091 -3.370 33.644 1.00 87.12 279 TYR A O 1
ATOM 2301 N N . GLY A 1 280 ? -26.878 -1.997 32.056 1.00 88.69 280 GLY A N 1
ATOM 2302 C CA . GLY A 1 280 ? -28.269 -2.427 32.150 1.00 88.69 280 GLY A CA 1
ATOM 2303 C C . GLY A 1 280 ? -29.027 -1.816 33.329 1.00 88.69 280 GLY A C 1
ATOM 2304 O O . GLY A 1 280 ? -28.630 -0.803 33.924 1.00 88.69 280 GLY A O 1
ATOM 2305 N N . GLU A 1 281 ? -30.157 -2.439 33.646 1.00 89.12 281 GLU A N 1
ATOM 2306 C CA . GLU A 1 281 ? -31.056 -1.975 34.698 1.00 89.12 281 GLU A CA 1
ATOM 2307 C C . GLU A 1 281 ? -30.525 -2.304 36.100 1.00 89.12 281 GLU A C 1
ATOM 2309 O O . GLU A 1 281 ? -29.524 -3.005 36.283 1.00 89.12 281 GLU A O 1
ATOM 2314 N N . ILE A 1 282 ? -31.183 -1.735 37.110 1.00 86.31 282 ILE A N 1
ATOM 2315 C CA . ILE A 1 282 ? -30.879 -2.021 38.512 1.00 86.31 282 ILE A CA 1
ATOM 2316 C C . ILE A 1 282 ? -31.373 -3.428 38.849 1.00 86.31 282 ILE A C 1
ATOM 2318 O O . ILE A 1 282 ? -32.519 -3.765 38.563 1.00 86.31 282 ILE A O 1
ATOM 2322 N N . CYS A 1 283 ? -30.527 -4.237 39.485 1.00 84.12 283 CYS A N 1
ATOM 2323 C CA . CYS A 1 283 ? -30.939 -5.560 39.946 1.00 84.12 283 CYS A CA 1
ATOM 2324 C C . CYS A 1 283 ? -31.773 -5.496 41.231 1.00 84.12 283 CYS A C 1
ATOM 2326 O O . CYS A 1 283 ? -31.384 -4.830 42.190 1.00 84.12 283 CYS A O 1
ATOM 2328 N N . ASP A 1 284 ? -32.848 -6.286 41.282 1.00 78.75 284 ASP A N 1
ATOM 2329 C CA . ASP A 1 284 ? -33.663 -6.485 42.492 1.00 78.75 284 ASP A CA 1
ATOM 2330 C C . ASP A 1 284 ? -33.047 -7.494 43.484 1.00 78.75 284 ASP A C 1
ATOM 2332 O O . ASP A 1 284 ? -33.460 -7.577 44.642 1.00 78.75 284 ASP A O 1
ATOM 2336 N N . CYS A 1 285 ? -32.074 -8.297 43.044 1.00 72.31 285 CYS A N 1
ATOM 2337 C CA . CYS A 1 285 ? -31.411 -9.306 43.868 1.00 72.31 285 CYS A CA 1
ATOM 2338 C C . CYS A 1 285 ? -30.180 -8.751 44.607 1.00 72.31 285 CYS A C 1
ATOM 2340 O O . CYS A 1 285 ? -29.612 -7.720 44.250 1.00 72.31 285 CYS A O 1
ATOM 2342 N N . SER A 1 286 ? -29.753 -9.451 45.663 1.00 71.12 286 SER A N 1
ATOM 2343 C CA . SER A 1 286 ? -28.530 -9.123 46.404 1.00 71.12 286 SER A CA 1
ATOM 2344 C C . SER A 1 286 ? -27.302 -9.216 45.492 1.00 71.12 286 SER A C 1
ATOM 2346 O O . SER A 1 286 ? -27.094 -10.255 44.865 1.00 71.12 286 SER A O 1
ATOM 2348 N N . CYS A 1 287 ? -26.491 -8.154 45.439 1.00 74.25 287 CYS A N 1
ATOM 2349 C CA . CYS A 1 287 ? -25.286 -8.107 44.611 1.00 74.25 287 CYS A CA 1
ATOM 2350 C C . CYS A 1 287 ? -24.289 -9.194 45.004 1.00 74.25 287 CYS A C 1
ATOM 2352 O O . CYS A 1 287 ? -24.045 -9.415 46.190 1.00 74.25 287 CYS A O 1
ATOM 2354 N N . SER A 1 288 ? -23.670 -9.823 44.008 1.00 66.69 288 SER A N 1
ATOM 2355 C CA . SER A 1 288 ? -22.454 -10.592 44.250 1.00 66.69 288 SER A CA 1
ATOM 2356 C C . SER A 1 288 ? -21.292 -9.623 44.452 1.00 66.69 288 SER A C 1
ATOM 2358 O O . SER A 1 288 ? -21.046 -8.782 43.581 1.00 66.69 288 SER A O 1
ATOM 2360 N N . ASP A 1 289 ? -20.585 -9.744 45.573 1.00 58.84 289 ASP A N 1
ATOM 2361 C CA . ASP A 1 289 ? -19.297 -9.080 45.751 1.00 58.84 289 ASP A CA 1
ATOM 2362 C C . ASP A 1 289 ? -18.308 -9.652 44.723 1.00 58.84 289 ASP A C 1
ATOM 2364 O O . ASP A 1 289 ? -18.251 -10.863 44.501 1.00 58.84 289 ASP A O 1
ATOM 2368 N N . ILE A 1 290 ? -17.575 -8.772 44.040 1.00 54.59 290 ILE A N 1
ATOM 2369 C CA . ILE A 1 290 ? -16.486 -9.174 43.146 1.00 54.59 290 ILE A CA 1
ATOM 2370 C C . ILE A 1 290 ? -15.310 -9.565 44.054 1.00 54.59 290 ILE A C 1
ATOM 2372 O O . ILE A 1 290 ? -14.709 -8.676 44.659 1.00 54.59 290 ILE A O 1
ATOM 2376 N N . GLU A 1 291 ? -15.023 -10.865 44.188 1.00 40.44 291 GLU A N 1
ATOM 2377 C CA . GLU A 1 291 ? -13.732 -11.366 44.708 1.00 40.44 291 GLU A CA 1
ATOM 2378 C C . GLU A 1 291 ? -12.598 -11.137 43.700 1.00 40.44 291 GLU A C 1
ATOM 2380 O O . GLU A 1 291 ? -12.797 -11.426 42.494 1.00 40.44 291 GLU A O 1
#

Sequence (291 aa):
LLIFLLCFNVQKALSNSTSCPADTYPDAYRGGRRDVNHCTTFVLSKELKTTKNMPETKGDNTLLGKMVNFCKYKFKNGQLLSYLKEDAIRYHQYYKYPEKEIRVHSGTEVGKTRFEINQHRYHAVWKIITPHACFMNTAIFFNRSSDKISTTHMERCLNHLYGHRKTAQSLHVIIHPWWENYGISESEKEYQMGLHSMCRCMKIQSNTNEYKFATPVLNCSADNCEYFACVSESYKNCIDERIEQCTFAPNEKICREYTYVRHQEAEIPYGKECPKRDYGEICDCSCSDIE

Foldseek 3Di:
DVVVVVVVVVVVVLVQFWWDQCVQCVPQWFWTDQDSWKTKTWGFLCVLVVVPPQPPDPDDPASLVSQQSCQCPVFALKGFAAQLDLVSLPRQLQTDDPVQKFKAWNQKKKFWDPDWDWDFDQDPPVRDTDTWTKTWMKIWHQDPVVRDTDIDTDIKTWDADDDPPDRPRPTPIPDRQVCVVPDPVNVVVCVVVVAGIWIFIWMGGHNDSDIHGPDHTHHDDSVPGGITMMMHTIWGAWDKDKDQAFAADVPHPFTFRIDIDTPDQTDPPTHHYDPPDDSHDTDPDDHDDDD